Protein AF-A0A847C8E3-F1 (afdb_monomer)

Secondary structure (DSSP, 8-state):
-----PPPPPHHHHHHHHHHHTHHHHHHHHHHHHHHHHHHHTT-EEE--GGGGS-TTSHHHHHHHHHHHHS----EEEEEEES--HHHHHHHHHHHHTSTTEEEEE--SSTTTEETTEEEEEEEEPTT--HHHHHHHHHHHHHHTTTSEEEEEE-TTSSHHHHHHHHHHHHHHHHHHHHHHHHHHH-S-TTHHHHHHHHHHHHHHHHHHHGGGGSEEEHHHHHHHHHHHHHHHHHHHHHHH-

Structure (mmCIF, N/CA/C/O backbone):
data_AF-A0A847C8E3-F1
#
_entry.id   AF-A0A847C8E3-F1
#
loop_
_atom_site.group_PDB
_atom_site.id
_atom_site.type_symbol
_atom_site.label_atom_id
_atom_site.label_alt_id
_atom_site.label_comp_id
_atom_site.label_asym_id
_atom_site.label_entity_id
_atom_site.label_seq_id
_atom_site.pdbx_PDB_ins_code
_atom_site.Cartn_x
_atom_site.Cartn_y
_atom_site.Cartn_z
_atom_site.occupancy
_atom_site.B_iso_or_equiv
_atom_site.auth_seq_id
_atom_site.auth_comp_id
_atom_site.auth_asym_id
_atom_site.auth_atom_id
_atom_site.pdbx_PDB_model_num
ATOM 1 N N . MET A 1 1 ? -40.006 8.751 59.139 1.00 41.19 1 MET A N 1
ATOM 2 C CA . MET A 1 1 ? -39.968 9.034 57.686 1.00 41.19 1 MET A CA 1
ATOM 3 C C . MET A 1 1 ? -38.665 9.747 57.382 1.00 41.19 1 MET A C 1
ATOM 5 O O . MET A 1 1 ? -38.577 10.931 57.663 1.00 41.19 1 MET A O 1
ATOM 9 N N . ASN A 1 2 ? -37.639 9.038 56.902 1.00 37.19 2 ASN A N 1
ATOM 10 C CA . ASN A 1 2 ? -36.369 9.675 56.549 1.00 37.19 2 ASN A CA 1
ATOM 11 C C . ASN A 1 2 ? -36.222 9.680 55.026 1.00 37.19 2 ASN A C 1
ATOM 13 O O . ASN A 1 2 ? -36.141 8.630 54.390 1.00 37.19 2 ASN A O 1
ATOM 17 N N . GLY A 1 3 ? -36.313 10.883 54.459 1.00 45.94 3 GLY A N 1
ATOM 18 C CA . GLY A 1 3 ? -36.321 11.140 53.027 1.00 45.94 3 GLY A CA 1
ATOM 19 C C . GLY A 1 3 ? -34.977 10.805 52.398 1.00 45.94 3 GLY A C 1
ATOM 20 O O . GLY A 1 3 ? -33.979 11.483 52.629 1.00 45.94 3 GLY A O 1
ATOM 21 N N . ASN A 1 4 ? -34.978 9.770 51.566 1.00 45.22 4 ASN A N 1
ATOM 22 C CA . ASN A 1 4 ? -33.843 9.360 50.756 1.00 45.22 4 ASN A CA 1
ATOM 23 C C . ASN A 1 4 ? -33.652 10.371 49.606 1.00 45.22 4 ASN A C 1
ATOM 25 O O . ASN A 1 4 ? -34.203 10.207 48.515 1.00 45.22 4 ASN A O 1
ATOM 29 N N . LYS A 1 5 ? -32.927 11.469 49.860 1.00 49.31 5 LYS A N 1
ATOM 30 C CA . LYS A 1 5 ? -32.493 12.405 48.812 1.00 49.31 5 LYS A CA 1
ATOM 31 C C . LYS A 1 5 ? -31.449 11.699 47.941 1.00 49.31 5 LYS A C 1
ATOM 33 O O . LYS A 1 5 ? -30.275 11.650 48.294 1.00 49.31 5 LYS A O 1
ATOM 38 N N . LYS A 1 6 ? -31.883 11.159 46.797 1.00 56.28 6 LYS A N 1
ATOM 39 C CA . LYS A 1 6 ? -30.986 10.709 45.722 1.00 56.28 6 LYS A CA 1
ATOM 40 C C . LYS A 1 6 ? -30.096 11.887 45.318 1.00 56.28 6 LYS A C 1
ATOM 42 O O . LYS A 1 6 ? -30.611 12.918 44.885 1.00 56.28 6 LYS A O 1
ATOM 47 N N . SER A 1 7 ? -28.784 11.745 45.484 1.00 61.31 7 SER A N 1
ATOM 48 C CA . SER A 1 7 ? -27.812 12.709 44.973 1.00 61.31 7 SER A CA 1
ATOM 49 C C . SER A 1 7 ? -28.006 12.889 43.459 1.00 61.31 7 SER A C 1
ATOM 51 O O . SER A 1 7 ? -28.341 11.921 42.762 1.00 61.31 7 SER A O 1
ATOM 53 N N . PRO A 1 8 ? -27.859 14.113 42.920 1.00 64.00 8 PRO A N 1
ATOM 54 C CA . PRO A 1 8 ? -27.966 14.329 41.487 1.00 64.00 8 PRO A CA 1
ATOM 55 C C . PRO A 1 8 ? -26.863 13.528 40.792 1.00 64.00 8 PRO A C 1
ATOM 57 O O . PRO A 1 8 ? -25.677 13.716 41.045 1.00 64.00 8 PRO A O 1
ATOM 60 N N . MET A 1 9 ? -27.286 12.590 39.950 1.00 66.62 9 MET A N 1
ATOM 61 C CA . MET A 1 9 ? -26.410 11.690 39.208 1.00 66.62 9 MET A CA 1
ATOM 62 C C . MET A 1 9 ? -25.387 12.501 38.399 1.00 66.62 9 MET A C 1
ATOM 64 O O . MET A 1 9 ? -25.777 13.370 37.615 1.00 66.62 9 MET A O 1
ATOM 68 N N . SER A 1 10 ? -24.097 12.211 38.592 1.00 83.88 10 SER A N 1
ATOM 69 C CA . SER A 1 10 ? -22.997 12.862 37.867 1.00 83.88 10 SER A CA 1
ATOM 70 C C . SER A 1 10 ? -23.168 12.696 36.351 1.00 83.88 10 SER A C 1
ATOM 72 O O . SER A 1 10 ? -23.746 11.707 35.891 1.00 83.88 10 SER A O 1
ATOM 74 N N . PHE A 1 11 ? -22.650 13.637 35.554 1.00 84.88 11 PHE A N 1
ATOM 75 C CA . PHE A 1 11 ? -22.671 13.552 34.088 1.00 84.88 11 PHE A CA 1
ATOM 76 C C . PHE A 1 11 ? -22.134 12.200 33.587 1.00 84.88 11 PHE A C 1
ATOM 78 O O . PHE A 1 11 ? -22.790 11.533 32.788 1.00 84.88 11 PHE A O 1
ATOM 85 N N . MET A 1 12 ? -21.017 11.733 34.156 1.00 81.75 12 MET A N 1
ATOM 86 C CA . MET A 1 12 ? -20.410 10.438 33.823 1.00 81.75 12 MET A CA 1
ATOM 87 C C . MET A 1 12 ? -21.350 9.260 34.134 1.00 81.75 12 MET A C 1
ATOM 89 O O . MET A 1 12 ? -21.481 8.330 33.343 1.00 81.75 12 MET A O 1
ATOM 93 N N . GLN A 1 13 ? -22.073 9.325 35.256 1.00 80.50 13 GLN A N 1
ATOM 94 C CA . GLN A 1 13 ? -23.034 8.296 35.666 1.00 80.50 13 GLN A CA 1
ATOM 95 C C . GLN A 1 13 ? -24.294 8.297 34.793 1.00 80.50 13 GLN A C 1
ATOM 97 O O . GLN A 1 13 ? -24.832 7.230 34.502 1.00 80.50 13 GLN A O 1
ATOM 102 N N . ARG A 1 14 ? -24.750 9.464 34.323 1.00 82.00 14 ARG A N 1
ATOM 103 C CA . ARG A 1 14 ? -25.857 9.566 33.358 1.00 82.00 14 AR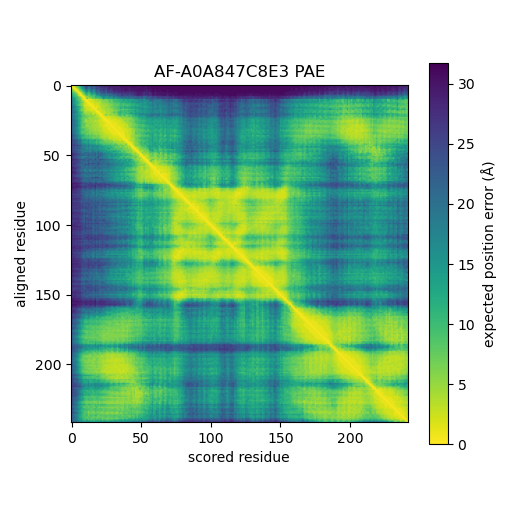G A CA 1
ATOM 104 C C . ARG A 1 14 ? -25.485 8.939 32.017 1.00 82.00 14 ARG A C 1
ATOM 106 O O . ARG A 1 14 ? -26.281 8.177 31.471 1.00 82.00 14 ARG A O 1
ATOM 113 N N . VAL A 1 15 ? -24.277 9.213 31.520 1.00 82.44 15 VAL A N 1
ATOM 114 C CA . VAL A 1 15 ? -23.757 8.616 30.279 1.00 82.44 15 VAL A CA 1
ATOM 115 C C . VAL A 1 15 ? -23.614 7.101 30.431 1.00 82.44 15 VAL A C 1
ATOM 117 O O . VAL A 1 15 ? -24.156 6.359 29.614 1.00 82.44 15 VAL A O 1
ATOM 120 N N . ALA A 1 16 ? -22.994 6.628 31.515 1.00 80.81 16 ALA A N 1
ATOM 121 C CA . ALA A 1 16 ? -22.846 5.199 31.789 1.00 80.81 16 ALA A CA 1
ATOM 122 C C . ALA A 1 16 ? -24.205 4.484 31.893 1.00 80.81 16 ALA A C 1
ATOM 124 O O . ALA A 1 16 ? -24.419 3.448 31.263 1.00 80.81 16 ALA A O 1
ATOM 125 N N . THR A 1 17 ? -25.167 5.073 32.611 1.00 80.44 17 THR A N 1
ATOM 126 C CA . THR A 1 17 ? -26.524 4.516 32.738 1.00 80.44 17 THR A CA 1
ATOM 127 C C . THR A 1 17 ? -27.235 4.476 31.381 1.00 80.44 17 THR A C 1
ATOM 129 O O . THR A 1 17 ? -27.930 3.509 31.071 1.00 80.44 17 THR A O 1
ATOM 132 N N . GLY A 1 18 ? -27.032 5.493 30.536 1.00 81.31 18 GLY A N 1
ATOM 133 C CA . GLY A 1 18 ? -27.546 5.529 29.166 1.00 81.31 18 GLY A CA 1
ATOM 134 C C . GLY A 1 18 ? -26.979 4.416 28.283 1.00 81.31 18 GLY A C 1
ATOM 135 O O . GLY A 1 18 ? -27.745 3.742 27.591 1.00 81.31 18 GLY A O 1
ATOM 136 N N . ILE A 1 19 ? -25.665 4.181 28.352 1.00 82.50 19 ILE A N 1
ATOM 137 C CA . ILE A 1 19 ? -24.979 3.116 27.604 1.00 82.50 19 ILE A CA 1
ATOM 138 C C . ILE A 1 19 ? -25.504 1.739 28.029 1.00 82.50 19 ILE A C 1
ATOM 140 O O . ILE A 1 19 ? -25.897 0.936 27.182 1.00 82.50 19 ILE A O 1
ATOM 144 N N . VAL A 1 20 ? -25.590 1.481 29.337 1.00 80.81 20 VAL A N 1
ATOM 145 C CA . VAL A 1 20 ? -26.044 0.186 29.869 1.00 80.81 20 VAL A CA 1
ATOM 146 C C . VAL A 1 20 ? -27.511 -0.083 29.523 1.00 80.81 20 VAL A C 1
ATOM 148 O O . VAL A 1 20 ? -27.842 -1.175 29.049 1.00 80.81 20 VAL A O 1
ATOM 151 N N . ASN A 1 21 ? -28.389 0.913 29.690 1.00 83.62 21 ASN A N 1
ATOM 152 C CA . ASN A 1 21 ? -29.820 0.761 29.411 1.00 83.62 21 ASN A CA 1
ATOM 153 C C . ASN A 1 21 ? -30.110 0.549 27.921 1.00 83.62 21 ASN A C 1
ATOM 155 O O . ASN A 1 21 ? -31.039 -0.179 27.573 1.00 83.62 21 ASN A O 1
ATOM 159 N N . LYS A 1 22 ? -29.310 1.147 27.031 1.00 86.25 22 LYS A N 1
ATOM 160 C CA . LYS A 1 22 ? -29.475 1.021 25.576 1.00 86.25 22 LYS A CA 1
ATOM 161 C C . LYS A 1 22 ? -28.487 0.051 24.926 1.00 86.25 22 LYS A C 1
ATOM 163 O O . LYS A 1 22 ? -28.357 0.070 23.704 1.00 86.25 22 LYS A O 1
ATOM 168 N N . ARG A 1 23 ? -27.851 -0.853 25.685 1.00 83.88 23 ARG A N 1
ATOM 169 C CA . ARG A 1 23 ? -26.805 -1.754 25.157 1.00 83.88 23 ARG A CA 1
ATOM 170 C C . ARG A 1 23 ? -27.211 -2.489 23.876 1.00 83.88 23 ARG A C 1
ATOM 172 O O . ARG A 1 23 ? -26.440 -2.524 22.929 1.00 83.88 23 ARG A O 1
ATOM 179 N N . LYS A 1 24 ? -28.443 -3.015 23.803 1.00 83.31 24 LYS A N 1
ATOM 180 C CA . LYS A 1 24 ? -28.933 -3.752 22.622 1.00 83.31 24 LYS A CA 1
ATOM 181 C C . LYS A 1 24 ? -29.018 -2.860 21.381 1.00 83.31 24 LYS A C 1
ATOM 183 O O . LYS A 1 24 ? -28.686 -3.309 20.292 1.00 83.31 24 LYS A O 1
ATOM 188 N N . PHE A 1 25 ? -29.423 -1.603 21.557 1.00 87.50 25 PHE A N 1
ATOM 189 C CA . PHE A 1 25 ? -29.455 -0.620 20.477 1.00 87.50 25 PHE A CA 1
ATOM 190 C C . PHE A 1 25 ? -28.041 -0.250 20.020 1.00 87.50 25 PHE A C 1
ATOM 192 O O . PHE A 1 25 ? -27.796 -0.189 18.823 1.00 87.50 25 PHE A O 1
ATOM 199 N N . ILE A 1 26 ? -27.103 -0.065 20.954 1.00 86.56 26 ILE A N 1
ATOM 200 C CA . ILE A 1 26 ? -25.701 0.239 20.633 1.00 86.56 26 ILE A CA 1
ATOM 201 C C . ILE A 1 26 ? -25.071 -0.916 19.849 1.00 86.56 26 ILE A C 1
ATOM 203 O O . ILE A 1 26 ? -24.513 -0.686 18.782 1.00 86.56 26 ILE A O 1
ATOM 207 N N . PHE A 1 27 ? -25.226 -2.157 20.319 1.00 86.00 27 PHE A N 1
ATOM 208 C CA . PHE A 1 27 ? -24.744 -3.338 19.598 1.00 86.00 27 PHE A CA 1
ATOM 209 C C . PHE A 1 27 ? -25.345 -3.442 18.193 1.00 86.00 27 PHE A C 1
ATOM 211 O O . PHE A 1 27 ? -24.616 -3.685 17.237 1.00 86.00 27 PHE A O 1
ATOM 218 N N . PHE A 1 28 ? -26.654 -3.214 18.053 1.00 88.81 28 PHE A N 1
ATOM 219 C CA . PHE A 1 28 ? -27.315 -3.230 16.750 1.00 88.81 28 PHE A CA 1
ATOM 220 C C . PHE A 1 28 ? -26.800 -2.122 15.819 1.00 88.81 28 PHE A C 1
ATOM 222 O O . PHE A 1 28 ? -26.514 -2.387 14.655 1.00 88.81 28 PHE A O 1
ATOM 229 N N . ALA A 1 29 ? -26.624 -0.901 16.330 1.00 88.12 29 ALA A N 1
ATOM 230 C CA . ALA A 1 29 ? -26.100 0.223 15.560 1.00 88.12 29 ALA A CA 1
ATOM 231 C C . ALA A 1 29 ? -24.661 -0.033 15.085 1.00 88.12 29 ALA A C 1
ATOM 233 O O . ALA A 1 29 ? -24.365 0.159 13.908 1.00 88.12 29 ALA A O 1
ATOM 234 N N . PHE A 1 30 ? -23.785 -0.527 15.965 1.00 86.75 30 PHE A N 1
ATOM 235 C CA . PHE A 1 30 ? -22.417 -0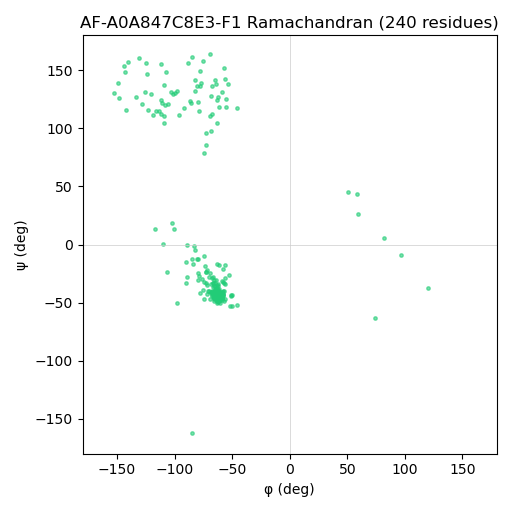.900 15.600 1.00 86.75 30 PHE A CA 1
ATOM 236 C C . PHE A 1 30 ? -22.386 -2.039 14.580 1.00 86.75 30 PHE A C 1
ATOM 238 O O . PHE A 1 30 ? -21.627 -1.964 13.622 1.00 86.75 30 PHE A O 1
ATOM 245 N N . ALA A 1 31 ? -23.238 -3.058 14.728 1.00 87.00 31 ALA A N 1
ATOM 246 C CA . ALA A 1 31 ? -23.345 -4.136 13.749 1.00 87.00 31 ALA A CA 1
ATOM 247 C C . ALA A 1 31 ? -23.815 -3.624 12.376 1.00 87.00 31 ALA A C 1
ATOM 249 O O . ALA A 1 31 ? -23.237 -3.987 11.354 1.00 87.00 31 ALA A O 1
ATOM 250 N N . ALA A 1 32 ? -24.814 -2.736 12.338 1.00 88.12 32 ALA A N 1
ATOM 251 C CA . ALA A 1 32 ? -25.287 -2.124 11.097 1.00 88.12 32 ALA A CA 1
ATOM 252 C C . ALA A 1 32 ? -24.197 -1.273 10.424 1.00 88.12 32 ALA A C 1
ATOM 254 O O . ALA A 1 32 ? -23.981 -1.386 9.217 1.00 88.12 32 ALA A O 1
ATOM 255 N N . LEU A 1 33 ? -23.465 -0.471 11.204 1.00 87.56 33 LEU A N 1
ATOM 256 C CA . LEU A 1 33 ? -22.336 0.320 10.712 1.00 87.56 33 LEU A CA 1
ATOM 257 C C . LEU A 1 33 ? -21.185 -0.557 10.212 1.00 87.56 33 LEU A C 1
ATOM 259 O O . LEU A 1 33 ? -20.541 -0.202 9.227 1.00 87.56 33 LEU A O 1
ATOM 263 N N . ALA A 1 34 ? -20.944 -1.704 10.849 1.00 86.44 34 ALA A N 1
ATOM 264 C CA . ALA A 1 34 ? -19.940 -2.669 10.416 1.00 86.44 34 ALA A CA 1
ATOM 265 C C . ALA A 1 34 ? -20.284 -3.242 9.044 1.00 86.44 34 ALA A C 1
ATOM 267 O O . ALA A 1 34 ? -19.473 -3.209 8.123 1.00 86.44 34 ALA A O 1
ATOM 268 N N . VAL A 1 35 ? -21.522 -3.713 8.886 1.00 86.69 35 VAL A N 1
ATOM 269 C CA . VAL A 1 35 ? -22.010 -4.234 7.608 1.00 86.69 35 VAL A CA 1
ATOM 270 C C . VAL A 1 35 ? -21.906 -3.152 6.537 1.00 86.69 35 VAL A C 1
ATOM 272 O O . VAL A 1 35 ? -21.329 -3.400 5.483 1.00 86.69 35 VAL A O 1
ATOM 275 N N . PHE A 1 36 ? -22.370 -1.934 6.826 1.00 86.12 36 PHE A N 1
ATOM 276 C CA . PHE A 1 36 ? -22.251 -0.802 5.908 1.00 86.12 36 PHE A CA 1
ATOM 277 C C . PHE A 1 36 ? -20.793 -0.509 5.530 1.00 86.12 36 PHE A C 1
ATOM 279 O O . PHE A 1 36 ? -20.489 -0.319 4.356 1.00 86.12 36 PHE A O 1
ATOM 286 N N . SER A 1 37 ? -19.886 -0.555 6.505 1.00 84.00 37 SER A N 1
ATOM 287 C CA . SER A 1 37 ? -18.459 -0.294 6.315 1.00 84.00 37 SER A CA 1
ATOM 288 C C . SER A 1 37 ? -17.766 -1.340 5.436 1.00 84.00 37 SER A C 1
ATOM 290 O O . SER A 1 37 ? -16.850 -0.994 4.694 1.00 84.00 37 SER A O 1
ATOM 292 N N . ILE A 1 38 ? -18.217 -2.602 5.440 1.00 82.69 38 ILE A N 1
ATOM 293 C CA . ILE A 1 38 ? -17.719 -3.634 4.508 1.00 82.69 38 ILE A CA 1
ATOM 294 C C . ILE A 1 38 ? -18.048 -3.259 3.058 1.00 82.69 38 ILE A C 1
ATOM 296 O O . ILE A 1 38 ? -17.210 -3.425 2.168 1.00 82.69 38 ILE A O 1
ATOM 300 N N . PHE A 1 39 ? -19.252 -2.740 2.808 1.00 80.88 39 PHE A N 1
ATOM 301 C CA . PHE A 1 39 ? -19.654 -2.303 1.471 1.00 80.88 39 PHE A CA 1
ATOM 302 C C . PHE A 1 39 ? -18.977 -0.989 1.076 1.00 80.88 39 PHE A C 1
ATOM 304 O O . PHE A 1 39 ? -18.414 -0.903 -0.015 1.00 80.88 39 PHE A O 1
ATOM 311 N N . SER A 1 40 ? -18.969 0.007 1.967 1.00 77.94 40 SER A N 1
ATOM 312 C CA . SER A 1 40 ? -18.384 1.321 1.686 1.00 77.94 40 SER A CA 1
ATOM 313 C C . SER A 1 40 ? -16.867 1.266 1.526 1.00 77.94 40 SER A C 1
ATOM 315 O O . SER A 1 40 ? -16.322 2.032 0.739 1.00 77.94 40 SER A O 1
ATOM 317 N N . SER A 1 41 ? -16.182 0.318 2.178 1.00 71.88 41 SER A N 1
ATOM 318 C CA . SER A 1 41 ? -14.741 0.084 2.010 1.00 71.88 41 SER A CA 1
ATOM 319 C C . SER A 1 41 ? -14.360 -0.185 0.547 1.00 71.88 41 SER A C 1
ATOM 321 O O . SER A 1 41 ? -13.320 0.280 0.084 1.00 71.88 41 SER A O 1
ATOM 323 N N . LYS A 1 42 ? -15.237 -0.842 -0.232 1.00 70.56 42 LYS A N 1
ATOM 324 C CA . LYS A 1 42 ? -15.033 -1.048 -1.679 1.00 70.56 42 LYS A CA 1
ATOM 325 C C . LYS A 1 42 ? -15.250 0.218 -2.513 1.00 70.56 42 LYS A C 1
ATOM 327 O O . LYS A 1 42 ? -14.819 0.266 -3.660 1.00 70.56 42 LYS A O 1
ATOM 332 N N . TRP A 1 43 ? -15.941 1.219 -1.972 1.00 71.06 43 TRP A N 1
ATOM 333 C CA . TRP A 1 43 ? -16.197 2.500 -2.637 1.00 71.06 43 TRP A CA 1
ATOM 334 C C . TRP A 1 43 ? -15.121 3.546 -2.349 1.00 71.06 43 TRP A C 1
ATOM 336 O O . TRP A 1 43 ? -15.049 4.551 -3.055 1.00 71.06 43 TRP A O 1
ATOM 346 N N . VAL A 1 44 ? -14.276 3.323 -1.338 1.00 68.81 44 VAL A N 1
ATOM 347 C CA . VAL A 1 44 ? -13.161 4.217 -1.025 1.00 68.81 44 VAL A CA 1
ATOM 348 C C . VAL A 1 44 ? -12.111 4.116 -2.126 1.00 68.81 44 VAL A C 1
ATOM 350 O O . VAL A 1 44 ? -11.409 3.111 -2.250 1.00 68.81 44 VAL A O 1
ATOM 353 N N . LYS A 1 45 ? -11.969 5.181 -2.915 1.00 64.00 45 LYS A N 1
ATOM 354 C CA . LYS A 1 45 ? -10.892 5.288 -3.901 1.00 64.00 45 LYS A CA 1
ATOM 355 C C . LYS A 1 45 ? -9.610 5.704 -3.186 1.00 64.00 45 LYS A C 1
ATOM 357 O O . LYS A 1 45 ? -9.574 6.736 -2.517 1.00 64.00 45 LYS A O 1
ATOM 362 N N . VAL A 1 46 ? -8.558 4.902 -3.310 1.00 65.75 46 VAL A N 1
ATOM 363 C CA . VAL A 1 46 ? -7.235 5.281 -2.807 1.00 65.75 46 VAL A CA 1
ATOM 364 C C . VAL A 1 46 ? -6.547 6.094 -3.896 1.00 65.75 46 VAL A C 1
ATOM 366 O O . VAL A 1 46 ? -6.433 5.634 -5.026 1.00 65.75 46 VAL A O 1
ATOM 369 N N . ASN A 1 47 ? -6.162 7.327 -3.577 1.00 65.62 47 ASN A N 1
ATOM 370 C CA . ASN A 1 47 ? -5.328 8.137 -4.448 1.00 65.62 47 ASN A CA 1
ATOM 371 C C . ASN A 1 47 ? -3.860 7.802 -4.159 1.00 65.62 47 ASN A C 1
ATOM 373 O O . ASN A 1 47 ? -3.411 7.877 -3.013 1.00 65.62 47 ASN A O 1
ATOM 377 N N . GLU A 1 48 ? -3.153 7.390 -5.201 1.00 65.12 48 GLU A N 1
ATOM 378 C CA . GLU A 1 48 ? -1.772 6.912 -5.133 1.00 65.12 48 GLU A CA 1
ATOM 379 C C . GLU A 1 48 ? -0.795 7.898 -5.793 1.00 65.12 48 GLU A C 1
ATOM 381 O O . GLU A 1 48 ? 0.411 7.663 -5.794 1.00 65.12 48 GLU A O 1
ATOM 386 N N . ASP A 1 49 ? -1.306 9.019 -6.312 1.00 65.88 49 ASP A N 1
ATOM 387 C CA . ASP A 1 49 ? -0.501 10.055 -6.939 1.00 65.88 49 ASP A CA 1
ATOM 388 C C . ASP A 1 49 ? 0.178 10.927 -5.875 1.00 65.88 49 ASP A C 1
ATOM 390 O O . ASP A 1 49 ? -0.457 11.660 -5.107 1.00 65.88 49 ASP A O 1
ATOM 394 N N . LEU A 1 50 ? 1.507 10.844 -5.850 1.00 67.31 50 LEU A N 1
ATOM 395 C CA . LEU A 1 50 ? 2.342 11.630 -4.956 1.00 67.31 50 LEU A CA 1
ATOM 396 C C . LEU A 1 50 ? 2.404 13.108 -5.369 1.00 67.31 50 LEU A C 1
ATOM 398 O O . LEU A 1 50 ? 2.648 13.964 -4.519 1.00 67.31 50 LEU A O 1
ATOM 402 N N . MET A 1 51 ? 2.150 13.436 -6.639 1.00 66.50 51 MET A N 1
ATOM 403 C CA . MET A 1 51 ? 2.164 14.813 -7.138 1.00 66.50 51 MET A CA 1
ATOM 404 C C . MET A 1 51 ? 1.000 15.635 -6.599 1.00 66.50 51 MET A C 1
ATOM 406 O O . MET A 1 51 ? 1.123 16.849 -6.441 1.00 66.50 51 MET A O 1
ATOM 410 N N . LYS A 1 52 ? -0.095 14.981 -6.204 1.00 68.38 52 LYS A N 1
ATOM 411 C CA . LYS A 1 52 ? -1.215 15.618 -5.503 1.00 68.38 52 LYS A CA 1
ATOM 412 C C . LYS A 1 52 ? -0.825 16.236 -4.152 1.00 68.38 52 LYS A C 1
ATOM 414 O O . LYS A 1 52 ? -1.563 17.061 -3.620 1.00 68.38 52 LYS A O 1
ATOM 419 N N . TYR A 1 53 ? 0.324 15.855 -3.591 1.00 70.25 53 TYR A N 1
ATOM 420 C CA . TYR A 1 53 ? 0.855 16.468 -2.372 1.00 70.25 53 TYR A CA 1
ATOM 421 C C . TYR A 1 53 ? 1.642 17.750 -2.612 1.00 70.25 53 TYR A C 1
ATOM 423 O O . TYR A 1 53 ? 1.869 18.507 -1.665 1.00 70.25 53 TYR A O 1
ATOM 431 N N . LEU A 1 54 ? 2.072 18.004 -3.848 1.00 74.19 54 LEU A N 1
ATOM 432 C CA . LEU A 1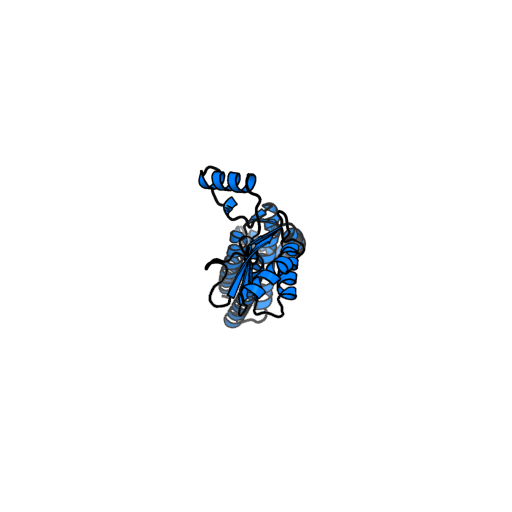 54 ? 2.720 19.259 -4.184 1.00 74.19 54 LEU A CA 1
ATOM 433 C C . LEU A 1 54 ? 1.657 20.350 -4.309 1.00 74.19 54 LEU A C 1
ATOM 435 O O . LEU A 1 54 ? 0.583 20.148 -4.870 1.00 74.19 54 LEU A O 1
ATOM 439 N N . ASN A 1 55 ? 1.973 21.536 -3.793 1.00 75.69 55 ASN A N 1
ATOM 440 C CA . ASN A 1 55 ? 1.096 22.690 -3.925 1.00 75.69 55 ASN A CA 1
ATOM 441 C C . ASN A 1 55 ? 0.943 23.053 -5.412 1.00 75.69 55 ASN A C 1
ATOM 443 O O . ASN A 1 55 ? 1.936 23.332 -6.089 1.00 75.69 55 ASN A O 1
ATOM 447 N N . GLU A 1 56 ? -0.306 23.100 -5.882 1.00 74.88 56 GLU A N 1
ATOM 448 C CA . GLU A 1 56 ? -0.697 23.422 -7.264 1.00 74.88 56 GLU A CA 1
ATOM 449 C C . GLU A 1 56 ? -0.095 24.741 -7.771 1.00 74.88 56 GLU A C 1
ATOM 451 O O . GLU A 1 56 ? 0.129 24.926 -8.964 1.00 74.88 56 GLU A O 1
ATOM 456 N N . LYS A 1 57 ? 0.221 25.670 -6.862 1.00 78.62 57 LYS A N 1
ATOM 457 C CA . LYS A 1 57 ? 0.791 26.981 -7.206 1.00 78.62 57 LYS A CA 1
ATOM 458 C C . LYS A 1 57 ? 2.302 26.980 -7.438 1.00 78.62 57 LYS A C 1
ATOM 460 O O . LYS A 1 57 ? 2.854 28.032 -7.742 1.00 78.62 57 LYS A O 1
ATOM 465 N N . THR A 1 58 ? 2.987 25.858 -7.234 1.00 85.50 58 THR A N 1
ATOM 466 C CA . THR A 1 58 ? 4.444 25.789 -7.415 1.00 85.50 58 THR A CA 1
ATOM 467 C C . THR A 1 58 ? 4.807 25.596 -8.884 1.00 85.50 58 THR A C 1
ATOM 469 O O . THR A 1 58 ? 4.161 24.821 -9.587 1.00 85.50 58 THR A O 1
ATOM 472 N N . GLU A 1 59 ? 5.880 26.251 -9.337 1.00 84.25 59 GLU A N 1
ATOM 473 C CA . GLU A 1 59 ? 6.401 26.094 -10.706 1.00 84.25 59 GLU A CA 1
ATOM 474 C C . GLU A 1 59 ? 6.750 24.631 -11.019 1.00 84.25 59 GLU A C 1
ATOM 476 O O . GLU A 1 59 ? 6.528 24.162 -12.131 1.00 84.25 59 GLU A O 1
ATOM 481 N N . ALA A 1 60 ? 7.208 23.873 -10.015 1.00 82.62 60 ALA A N 1
ATOM 482 C CA . ALA A 1 60 ? 7.471 22.444 -10.151 1.00 82.62 60 ALA A CA 1
ATOM 483 C C . ALA A 1 60 ? 6.200 21.638 -10.475 1.00 82.62 60 ALA A C 1
ATOM 485 O O . ALA A 1 60 ? 6.235 20.795 -11.367 1.00 82.62 60 ALA A O 1
ATOM 486 N N . ARG A 1 61 ? 5.065 21.903 -9.803 1.00 81.06 61 ARG A N 1
ATOM 487 C CA . ARG A 1 61 ? 3.807 21.188 -10.086 1.00 81.06 61 ARG A CA 1
ATOM 488 C C . ARG A 1 61 ? 3.265 21.530 -11.470 1.00 81.06 61 ARG A C 1
ATOM 490 O O . ARG A 1 61 ? 2.848 20.622 -12.180 1.00 81.06 61 ARG A O 1
ATOM 497 N N . GLN A 1 62 ? 3.349 22.801 -11.858 1.00 83.31 62 GLN A N 1
ATOM 498 C CA . GLN A 1 62 ? 2.944 23.270 -13.185 1.00 83.31 62 GLN A CA 1
ATOM 499 C C . GLN A 1 62 ? 3.823 22.678 -14.291 1.00 83.31 62 GLN A C 1
ATOM 501 O O . GLN A 1 62 ? 3.311 22.276 -15.330 1.00 83.31 62 GLN A O 1
ATOM 506 N N . GLY A 1 63 ? 5.135 22.570 -14.060 1.00 82.69 63 GLY A N 1
ATOM 507 C CA . GLY A 1 63 ? 6.052 21.900 -14.980 1.00 82.69 63 GLY A CA 1
ATOM 508 C C . GLY A 1 63 ? 5.708 20.423 -15.170 1.00 82.69 63 GLY A C 1
ATOM 509 O O . GLY A 1 63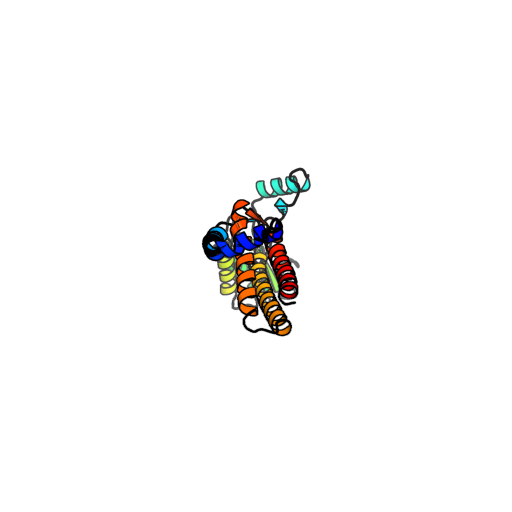 ? 5.719 19.935 -16.296 1.00 82.69 63 GLY A O 1
ATOM 510 N N . LEU A 1 64 ? 5.336 19.734 -14.087 1.00 80.38 64 LEU A N 1
ATOM 511 C CA . LEU A 1 64 ? 4.893 18.339 -14.137 1.00 80.38 64 LEU A CA 1
ATOM 512 C C . LEU A 1 64 ? 3.542 18.187 -14.857 1.00 80.38 64 LEU A C 1
ATOM 514 O O . LEU A 1 64 ? 3.419 17.296 -15.688 1.00 80.38 64 LEU A O 1
ATOM 518 N N . ASP A 1 65 ? 2.581 19.091 -14.634 1.00 80.88 65 ASP A N 1
ATOM 519 C CA . ASP A 1 65 ? 1.290 19.092 -15.348 1.00 80.88 65 ASP A CA 1
ATOM 520 C C . ASP A 1 65 ? 1.454 19.322 -16.856 1.00 80.88 65 ASP A C 1
ATOM 522 O O . ASP A 1 65 ? 0.813 18.660 -17.671 1.00 80.88 65 ASP A O 1
ATOM 526 N N . ILE A 1 66 ? 2.316 20.266 -17.250 1.00 83.50 66 ILE A N 1
ATOM 527 C CA . ILE A 1 66 ? 2.616 20.518 -18.665 1.00 83.50 66 ILE A CA 1
ATOM 528 C C . ILE A 1 66 ? 3.317 19.299 -19.269 1.00 83.50 66 ILE A C 1
ATOM 530 O O . ILE A 1 66 ? 2.986 18.899 -20.381 1.00 83.50 66 ILE A O 1
ATOM 534 N N . MET A 1 67 ? 4.249 18.685 -18.536 1.00 79.19 67 MET A N 1
ATOM 535 C CA . MET A 1 67 ? 4.928 17.477 -18.992 1.00 79.19 67 MET A CA 1
ATOM 536 C C . MET A 1 67 ? 3.938 16.328 -19.209 1.00 79.19 67 MET A C 1
ATOM 538 O O . MET A 1 67 ? 3.984 15.715 -20.262 1.00 79.19 67 MET A O 1
ATOM 542 N N . GLU A 1 68 ? 3.020 16.071 -18.278 1.00 74.12 68 GLU A N 1
ATOM 543 C CA . GLU A 1 68 ? 2.012 15.004 -18.391 1.00 74.12 68 GLU A CA 1
ATOM 544 C C . GLU A 1 68 ? 1.005 15.265 -19.526 1.00 74.12 68 GLU A C 1
ATOM 546 O O . GLU A 1 68 ? 0.566 14.350 -20.224 1.00 74.12 68 GLU A O 1
ATOM 551 N N . LYS A 1 69 ? 0.653 16.537 -19.745 1.00 78.06 69 LYS A N 1
ATOM 552 C CA . LYS A 1 69 ? -0.275 16.940 -20.804 1.00 78.06 69 LYS A CA 1
ATOM 553 C C . LYS A 1 69 ? 0.337 16.829 -22.202 1.00 78.06 69 LYS A C 1
ATOM 555 O O . LYS A 1 69 ? -0.352 16.408 -23.130 1.00 78.06 69 LYS A O 1
ATOM 560 N N . GLU A 1 70 ? 1.592 17.243 -22.360 1.00 79.31 70 GLU A N 1
ATOM 561 C CA . GLU A 1 70 ? 2.279 17.283 -23.658 1.00 79.31 70 GLU A CA 1
ATOM 562 C C . GLU A 1 70 ? 3.009 15.967 -23.978 1.00 79.31 70 GLU A C 1
ATOM 564 O O . GLU A 1 70 ? 3.149 15.599 -25.145 1.00 79.31 70 GLU A O 1
ATOM 569 N N . PHE A 1 71 ? 3.434 15.217 -22.957 1.00 72.06 71 PHE A N 1
ATOM 570 C CA . PHE A 1 71 ? 4.070 13.910 -23.086 1.00 72.06 71 PHE A CA 1
ATOM 571 C C . PHE A 1 71 ? 3.209 12.859 -22.386 1.00 72.06 71 PHE A C 1
ATOM 573 O O . PHE A 1 71 ? 3.109 12.836 -21.163 1.00 72.06 71 PHE A O 1
ATOM 580 N N . SER A 1 72 ? 2.599 11.961 -23.165 1.00 66.50 72 SER A N 1
ATOM 581 C CA . SER A 1 72 ? 1.818 10.850 -22.610 1.00 66.50 72 SER A CA 1
ATOM 582 C C . SER A 1 72 ? 2.643 10.051 -21.596 1.00 66.50 72 SER A C 1
ATOM 584 O O . SER A 1 72 ? 3.811 9.757 -21.857 1.00 66.50 72 SER A O 1
ATOM 586 N N . GLU A 1 73 ? 2.042 9.658 -20.469 1.00 64.69 73 GLU A N 1
ATOM 587 C CA . GLU A 1 73 ? 2.694 8.753 -19.523 1.00 64.69 73 GLU A CA 1
ATOM 588 C C . GLU A 1 73 ? 2.944 7.400 -20.187 1.00 64.69 73 GLU A C 1
ATOM 590 O O . GLU A 1 73 ? 2.044 6.579 -20.394 1.00 64.69 73 GLU A O 1
ATOM 595 N N . TYR A 1 74 ? 4.199 7.172 -20.541 1.00 70.31 74 TYR A N 1
ATOM 596 C CA . TYR A 1 74 ? 4.654 5.883 -21.006 1.00 70.31 74 TYR A CA 1
ATOM 597 C C . TYR A 1 74 ? 5.161 5.082 -19.815 1.00 70.31 74 TYR A C 1
ATOM 599 O O . TYR A 1 74 ? 6.155 5.442 -19.180 1.00 70.31 74 TYR A O 1
ATOM 607 N N . ILE A 1 75 ? 4.514 3.952 -19.541 1.00 73.62 75 ILE A N 1
ATOM 608 C CA . ILE A 1 75 ? 5.084 2.960 -18.634 1.00 73.62 75 ILE A CA 1
ATOM 609 C C . ILE A 1 75 ? 6.295 2.366 -19.352 1.00 73.62 75 ILE A C 1
ATOM 611 O O . ILE A 1 75 ? 6.204 1.930 -20.503 1.00 73.62 75 ILE A O 1
ATOM 615 N N .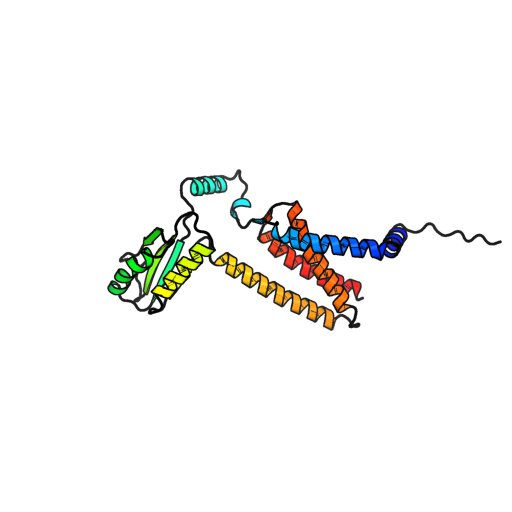 THR A 1 76 ? 7.438 2.359 -18.679 1.00 83.06 76 THR A N 1
ATOM 616 C CA . THR A 1 76 ? 8.677 1.781 -19.206 1.00 83.06 76 THR A CA 1
ATOM 617 C C . THR A 1 76 ? 9.053 0.539 -18.413 1.00 83.06 76 THR A C 1
ATOM 619 O O . THR A 1 76 ? 8.659 0.392 -17.262 1.00 83.06 76 THR A O 1
ATOM 622 N N . ALA A 1 77 ? 9.811 -0.374 -19.005 1.00 84.56 77 ALA A N 1
ATOM 623 C CA . ALA A 1 77 ? 10.454 -1.481 -18.312 1.00 84.56 77 ALA A CA 1
ATOM 624 C C . ALA A 1 77 ? 11.830 -1.750 -18.915 1.00 84.56 77 ALA A C 1
ATOM 626 O O . ALA A 1 77 ? 12.060 -1.559 -20.103 1.00 84.56 77 ALA A O 1
ATOM 627 N N . GLN A 1 78 ? 12.745 -2.213 -18.081 1.00 87.69 78 GLN A N 1
ATOM 628 C CA . GLN A 1 78 ? 14.069 -2.671 -18.459 1.00 87.69 78 GLN A CA 1
ATOM 629 C C . GLN A 1 78 ? 14.078 -4.196 -18.384 1.00 87.69 78 GLN A C 1
ATOM 631 O O . GLN A 1 78 ? 13.808 -4.772 -17.331 1.00 87.69 78 GLN A O 1
ATOM 636 N N . VAL A 1 79 ? 14.361 -4.856 -19.500 1.00 88.00 79 VAL A N 1
ATOM 637 C CA . VAL A 1 79 ? 14.450 -6.316 -19.594 1.00 88.00 79 VAL A CA 1
ATOM 638 C C . VAL A 1 79 ? 15.904 -6.666 -19.855 1.00 88.00 79 VAL A C 1
ATOM 640 O O . VAL A 1 79 ? 16.435 -6.344 -20.912 1.00 88.00 79 VAL A O 1
ATOM 643 N N . MET A 1 80 ? 16.556 -7.302 -18.890 1.00 88.75 80 MET A N 1
ATOM 644 C CA . MET A 1 80 ? 17.914 -7.805 -19.029 1.00 88.75 80 MET A CA 1
ATOM 645 C C . MET A 1 80 ? 17.875 -9.290 -19.373 1.00 88.75 80 MET A C 1
ATOM 647 O O . MET A 1 80 ? 17.186 -10.063 -18.710 1.00 88.75 80 MET A O 1
ATOM 651 N N . VAL A 1 81 ? 18.637 -9.687 -20.383 1.00 90.38 81 VAL A N 1
ATOM 652 C CA . VAL A 1 81 ? 18.873 -11.080 -20.756 1.00 90.38 81 VAL A CA 1
ATOM 653 C C . VAL A 1 81 ? 20.359 -11.347 -20.564 1.00 90.38 81 VAL A C 1
ATOM 655 O O . VAL A 1 81 ? 21.188 -10.719 -21.222 1.00 90.38 81 VAL A O 1
ATOM 658 N N . ALA A 1 82 ? 20.696 -12.224 -19.626 1.00 88.38 82 ALA A N 1
ATOM 659 C CA . ALA A 1 82 ? 22.073 -12.580 -19.317 1.00 88.38 82 ALA A CA 1
ATOM 660 C C . ALA A 1 82 ? 22.561 -13.739 -20.198 1.00 88.38 82 ALA A C 1
ATOM 662 O O . ALA A 1 82 ? 21.772 -14.553 -20.681 1.00 88.38 82 ALA A O 1
ATOM 663 N N . ASN A 1 83 ? 23.882 -13.816 -20.367 1.00 86.62 83 ASN A N 1
ATOM 664 C CA . ASN A 1 83 ? 24.582 -14.886 -21.078 1.00 86.62 83 ASN A CA 1
ATOM 665 C C . ASN A 1 83 ? 24.144 -15.058 -22.547 1.00 86.62 83 ASN A C 1
ATOM 667 O O . ASN A 1 83 ? 23.943 -16.171 -23.035 1.00 86.62 83 ASN A O 1
ATOM 671 N N . VAL A 1 84 ? 23.991 -13.942 -23.263 1.00 87.25 84 VAL A N 1
ATOM 672 C CA . VAL A 1 84 ? 23.628 -13.926 -24.685 1.00 87.25 84 VAL A CA 1
ATOM 673 C C . VAL A 1 84 ? 24.646 -13.157 -25.507 1.00 87.25 84 VAL A C 1
ATOM 675 O O . VAL A 1 84 ? 25.223 -12.174 -25.050 1.00 87.25 84 VAL A O 1
ATOM 678 N N . THR A 1 85 ? 24.843 -13.598 -26.750 1.00 87.62 85 THR A N 1
ATOM 679 C CA . THR A 1 85 ? 25.631 -12.843 -27.728 1.00 87.62 85 THR A CA 1
ATOM 680 C C . THR A 1 85 ? 24.829 -11.656 -28.258 1.00 87.62 85 THR A C 1
ATOM 682 O O . THR A 1 85 ? 23.594 -11.674 -28.243 1.00 87.62 85 THR A O 1
ATOM 685 N N . TYR A 1 86 ? 25.520 -10.645 -28.786 1.00 85.31 86 TYR A N 1
ATOM 686 C CA . TYR A 1 86 ? 24.874 -9.492 -29.414 1.00 85.31 86 TYR A CA 1
ATOM 687 C C . TYR A 1 86 ? 23.944 -9.900 -30.572 1.00 85.31 86 TYR A C 1
ATOM 689 O O . TYR A 1 86 ? 22.828 -9.394 -30.684 1.00 85.31 86 TYR A O 1
ATOM 697 N N . GLU A 1 87 ? 24.355 -10.871 -31.395 1.00 85.12 87 GLU A N 1
ATOM 698 C CA . GLU A 1 87 ? 23.531 -11.380 -32.498 1.00 85.12 87 GLU A CA 1
ATOM 699 C C . GLU A 1 87 ? 22.246 -12.036 -31.986 1.00 85.12 87 GLU A C 1
ATOM 701 O O . GLU A 1 87 ? 21.155 -11.754 -32.483 1.00 85.12 87 GLU A O 1
ATOM 706 N N . THR A 1 88 ? 22.350 -12.853 -30.932 1.00 84.75 88 THR A N 1
ATOM 707 C CA . THR A 1 88 ? 21.177 -13.438 -30.277 1.00 84.75 88 THR A CA 1
ATOM 708 C C . THR A 1 88 ? 20.271 -12.341 -29.722 1.00 84.75 88 THR A C 1
ATOM 710 O O . THR A 1 88 ? 19.072 -12.357 -29.984 1.00 84.75 88 THR A O 1
ATOM 713 N N . ALA A 1 89 ? 20.818 -11.333 -29.041 1.00 84.62 89 ALA A N 1
ATOM 714 C CA . ALA A 1 89 ? 20.040 -10.211 -28.521 1.00 84.62 89 ALA A CA 1
ATOM 715 C C . ALA A 1 89 ? 19.295 -9.439 -29.629 1.00 84.62 89 ALA A C 1
ATOM 717 O O . ALA A 1 89 ? 18.110 -9.127 -29.479 1.00 84.62 89 ALA A O 1
ATOM 718 N N . ALA A 1 90 ? 19.932 -9.218 -30.781 1.00 84.88 90 ALA A N 1
ATOM 719 C CA . ALA A 1 90 ? 19.298 -8.587 -31.937 1.00 84.88 90 ALA A CA 1
ATOM 720 C C . ALA A 1 90 ? 18.115 -9.410 -32.486 1.00 84.88 90 ALA A C 1
ATOM 722 O O . ALA A 1 90 ? 17.109 -8.836 -32.906 1.00 84.88 90 ALA A O 1
ATOM 723 N N . THR A 1 91 ? 18.181 -10.747 -32.426 1.00 87.56 91 THR A N 1
ATOM 724 C CA . THR A 1 91 ? 17.047 -11.615 -32.805 1.00 87.56 91 THR A CA 1
ATOM 725 C C . THR A 1 91 ? 15.898 -11.609 -31.791 1.00 87.56 91 THR A C 1
ATOM 727 O O . THR A 1 91 ? 14.750 -11.846 -32.170 1.00 87.56 91 THR A O 1
ATOM 730 N N . LEU A 1 92 ? 16.166 -11.280 -30.522 1.00 85.56 92 LEU A N 1
ATOM 731 C CA . LEU A 1 92 ? 15.145 -11.174 -29.471 1.00 85.56 92 LEU A CA 1
ATOM 732 C C . LEU A 1 92 ? 14.355 -9.859 -29.543 1.00 85.56 92 LEU A C 1
ATOM 734 O O . LEU A 1 92 ? 13.185 -9.821 -29.165 1.00 85.56 92 LEU A O 1
ATOM 738 N N . LEU A 1 93 ? 14.952 -8.795 -30.085 1.00 86.44 93 LEU A N 1
ATOM 739 C CA . LEU A 1 93 ? 14.320 -7.481 -30.248 1.00 86.44 93 LEU A CA 1
ATOM 740 C C . LEU A 1 93 ? 12.929 -7.540 -30.919 1.00 86.44 93 LEU A C 1
ATOM 742 O O . LEU A 1 93 ? 11.969 -7.030 -30.331 1.00 86.44 93 LEU A O 1
ATOM 746 N N . PRO A 1 94 ? 12.747 -8.165 -32.103 1.00 85.00 94 PRO A N 1
ATOM 747 C CA . PRO A 1 94 ? 11.428 -8.269 -32.725 1.00 85.00 94 PRO A CA 1
ATOM 748 C C . PRO A 1 94 ? 10.458 -9.155 -31.932 1.00 85.00 94 PRO A C 1
ATOM 750 O O . PRO A 1 94 ? 9.251 -8.922 -31.988 1.00 85.00 94 PRO A O 1
ATOM 753 N N . LEU A 1 95 ? 10.947 -10.147 -31.177 1.00 85.12 95 LEU A N 1
ATOM 754 C CA . LEU A 1 95 ? 10.092 -11.001 -30.346 1.00 85.12 95 LEU A CA 1
ATOM 755 C C . LEU A 1 95 ? 9.457 -10.208 -29.204 1.00 85.12 95 LEU A C 1
ATOM 757 O O . LEU A 1 95 ? 8.265 -10.364 -28.957 1.00 85.12 95 LEU A O 1
ATOM 761 N N . ILE A 1 96 ? 10.230 -9.330 -28.559 1.00 86.12 96 ILE A N 1
ATOM 762 C CA . ILE A 1 96 ? 9.743 -8.453 -27.487 1.00 86.12 96 ILE A CA 1
ATOM 763 C C . ILE A 1 96 ? 8.828 -7.366 -28.070 1.00 86.12 96 ILE A C 1
ATOM 765 O O . ILE A 1 96 ? 7.779 -7.067 -27.505 1.00 86.12 96 ILE A O 1
ATOM 769 N N . LYS A 1 97 ? 9.174 -6.809 -29.239 1.00 88.12 97 LYS A N 1
ATOM 770 C CA . LYS A 1 97 ? 8.377 -5.766 -29.908 1.00 88.12 97 LYS A CA 1
ATOM 771 C C . LYS A 1 97 ? 6.984 -6.242 -30.340 1.00 88.12 97 LYS A C 1
ATOM 773 O O . LYS A 1 97 ? 6.059 -5.437 -30.375 1.00 88.12 97 LYS A O 1
ATOM 778 N N . ASN A 1 98 ? 6.832 -7.524 -30.673 1.00 87.50 98 ASN A N 1
ATOM 779 C CA . ASN A 1 98 ? 5.561 -8.105 -31.121 1.00 87.50 98 ASN A CA 1
ATOM 780 C C . ASN A 1 98 ? 4.612 -8.508 -29.978 1.00 87.50 98 ASN A C 1
ATOM 782 O O . ASN A 1 98 ? 3.513 -8.988 -30.254 1.00 87.50 98 ASN A O 1
ATOM 786 N N . VAL A 1 99 ? 5.007 -8.332 -28.714 1.00 86.62 99 VAL A N 1
ATOM 787 C CA . VAL A 1 99 ? 4.138 -8.619 -27.566 1.00 86.62 99 VAL A CA 1
ATOM 788 C C . VAL A 1 99 ? 2.973 -7.628 -27.513 1.00 86.62 99 VAL A C 1
ATOM 790 O O . VAL A 1 99 ? 3.139 -6.418 -27.706 1.00 86.62 99 VAL A O 1
ATOM 793 N N . ALA A 1 100 ? 1.770 -8.137 -27.241 1.00 81.44 100 ALA A N 1
ATOM 794 C CA . ALA A 1 100 ? 0.579 -7.309 -27.133 1.00 81.44 100 ALA A CA 1
ATOM 795 C C . ALA A 1 100 ? 0.727 -6.309 -25.973 1.00 81.44 100 ALA A C 1
ATOM 797 O O . ALA A 1 100 ? 1.035 -6.677 -24.848 1.00 81.44 100 ALA A O 1
ATOM 798 N N . GLY A 1 101 ? 0.525 -5.019 -26.253 1.00 80.00 101 GLY A N 1
ATOM 799 C CA . GLY A 1 101 ? 0.646 -3.955 -25.246 1.00 80.00 101 GLY A CA 1
ATOM 800 C C . GLY A 1 101 ? 2.001 -3.242 -25.221 1.00 80.00 101 GLY A C 1
ATOM 801 O O . GLY A 1 101 ? 2.096 -2.184 -24.598 1.00 80.00 101 GLY A O 1
ATOM 802 N N . VAL A 1 102 ? 3.006 -3.730 -25.955 1.00 84.69 102 VAL A N 1
ATOM 803 C CA . VAL A 1 102 ? 4.271 -3.015 -26.181 1.00 84.69 102 VAL A CA 1
ATOM 804 C C . VAL A 1 102 ? 4.093 -1.974 -27.296 1.00 84.69 102 VAL A C 1
ATOM 806 O O . VAL A 1 102 ? 3.441 -2.225 -28.312 1.00 84.69 102 VAL A O 1
ATOM 809 N N . HIS A 1 103 ? 4.630 -0.772 -27.084 1.00 85.06 103 HIS A N 1
ATOM 810 C CA . HIS A 1 103 ? 4.667 0.318 -28.061 1.00 85.06 103 HIS A CA 1
ATOM 811 C C . HIS A 1 103 ? 6.019 0.375 -28.778 1.00 85.06 103 HIS A C 1
ATOM 813 O O . HIS A 1 103 ? 6.071 0.386 -30.008 1.00 85.06 103 HIS A O 1
ATOM 819 N N . ALA A 1 104 ? 7.112 0.373 -28.015 1.00 85.62 104 ALA A N 1
ATOM 820 C CA . ALA A 1 104 ? 8.464 0.419 -28.554 1.00 85.62 104 ALA A CA 1
ATOM 821 C C . ALA A 1 104 ? 9.427 -0.421 -27.713 1.00 85.62 104 ALA A C 1
ATOM 823 O O . ALA A 1 104 ? 9.211 -0.636 -26.524 1.00 85.62 104 ALA A O 1
ATOM 824 N N . VAL A 1 105 ? 10.494 -0.896 -28.350 1.00 88.00 105 VAL A N 1
ATOM 825 C CA . VAL A 1 105 ? 11.620 -1.555 -27.685 1.00 88.00 105 VAL A CA 1
ATOM 826 C C . VAL A 1 105 ? 12.890 -0.951 -28.254 1.00 88.00 105 VAL A C 1
ATOM 828 O O . VAL A 1 105 ? 13.054 -0.909 -29.475 1.00 88.00 105 VAL A O 1
ATOM 831 N N . GLU A 1 106 ? 13.768 -0.482 -27.380 1.00 88.12 106 GLU A N 1
ATOM 832 C CA . GLU A 1 106 ? 15.060 0.083 -27.732 1.00 88.12 106 GLU A CA 1
ATOM 833 C C . GLU A 1 106 ? 16.187 -0.834 -27.252 1.00 88.12 106 GLU A C 1
ATOM 835 O O . GLU A 1 106 ? 16.287 -1.188 -26.075 1.00 88.12 106 GLU A O 1
ATOM 840 N N . PHE A 1 107 ? 17.030 -1.219 -28.204 1.00 87.19 107 PHE A N 1
ATOM 841 C CA . PHE A 1 107 ? 18.281 -1.930 -27.994 1.00 87.19 107 PHE A CA 1
ATOM 842 C C . PHE A 1 107 ? 19.242 -1.493 -29.098 1.00 87.19 107 PHE A C 1
ATOM 844 O O . PHE A 1 107 ? 18.886 -1.508 -30.280 1.00 87.19 107 PHE A O 1
ATOM 851 N N . LYS A 1 108 ? 20.425 -1.030 -28.699 1.00 85.75 108 LYS A N 1
ATOM 852 C CA . LYS A 1 108 ? 21.463 -0.487 -29.581 1.00 85.75 108 LYS A CA 1
ATOM 853 C C . LYS A 1 108 ? 22.800 -1.139 -29.252 1.00 85.75 108 LYS A C 1
ATOM 855 O O . LYS A 1 108 ? 22.984 -1.646 -28.151 1.00 85.75 108 LYS A O 1
ATOM 860 N N . ASP A 1 109 ? 23.742 -1.070 -30.185 1.00 79.94 109 ASP A N 1
ATOM 861 C CA . ASP A 1 109 ? 25.138 -1.414 -29.914 1.00 79.94 109 ASP A CA 1
ATOM 862 C C . ASP A 1 109 ? 25.793 -0.291 -29.099 1.00 79.94 109 ASP A C 1
ATOM 864 O O . ASP A 1 109 ? 26.426 0.620 -29.635 1.00 79.94 109 ASP A O 1
ATOM 868 N N . SER A 1 110 ? 25.524 -0.273 -27.794 1.00 84.88 110 SER A N 1
ATOM 869 C CA . SER A 1 110 ? 26.177 0.636 -26.858 1.00 84.88 110 SER A CA 1
ATOM 870 C C . SER A 1 110 ? 26.482 -0.074 -25.538 1.00 84.88 110 SER A C 1
ATOM 872 O O . SER A 1 110 ? 25.787 -1.031 -25.182 1.00 84.88 110 SER A O 1
ATOM 874 N N . PRO A 1 111 ? 27.465 0.420 -24.762 1.00 81.56 111 PRO A N 1
ATOM 875 C CA . PRO A 1 111 ? 27.788 -0.125 -23.442 1.00 81.56 111 PRO A CA 1
ATOM 876 C C . PRO A 1 111 ? 26.612 -0.107 -22.453 1.00 81.56 111 PRO A C 1
ATOM 878 O O . PRO A 1 111 ? 26.621 -0.859 -21.482 1.00 81.56 111 PRO A O 1
ATOM 881 N N . ASP A 1 112 ? 25.614 0.749 -22.691 1.00 82.69 112 ASP A N 1
ATOM 882 C CA . ASP A 1 112 ? 24.417 0.870 -21.853 1.00 82.69 112 ASP A CA 1
ATOM 883 C C . ASP A 1 112 ? 23.391 -0.236 -22.141 1.00 82.69 112 ASP A C 1
ATOM 885 O O . ASP A 1 112 ? 22.582 -0.581 -21.281 1.00 82.69 112 ASP A O 1
ATOM 889 N N . HIS A 1 113 ? 23.428 -0.802 -23.349 1.00 82.69 113 HIS A N 1
ATOM 890 C CA . HIS A 1 113 ? 22.511 -1.845 -23.808 1.00 82.69 113 HIS A CA 1
ATOM 891 C C . HIS A 1 113 ? 23.164 -3.223 -23.890 1.00 82.69 113 HIS A C 1
ATOM 893 O O . HIS A 1 113 ? 22.457 -4.224 -23.837 1.00 82.69 113 HIS A O 1
ATOM 899 N N . TYR A 1 114 ? 24.486 -3.311 -24.021 1.00 87.62 114 TYR A N 1
ATOM 900 C CA . TYR A 1 114 ? 25.191 -4.583 -24.073 1.00 87.62 114 TYR A CA 1
ATOM 901 C C . TYR A 1 114 ? 26.520 -4.504 -23.324 1.00 87.62 114 TYR A C 1
ATOM 903 O O . TYR A 1 114 ? 27.433 -3.772 -23.708 1.00 87.62 114 TYR A O 1
ATOM 911 N N . LYS A 1 115 ? 26.635 -5.284 -22.246 1.00 87.62 115 LYS A N 1
ATOM 912 C CA . LYS A 1 115 ? 27.839 -5.346 -21.415 1.00 87.62 115 LYS A CA 1
ATOM 913 C C . LYS A 1 115 ? 28.003 -6.734 -20.811 1.00 87.62 115 LYS A C 1
ATOM 915 O O . LYS A 1 115 ? 27.025 -7.327 -20.373 1.00 87.62 115 LYS A O 1
ATOM 920 N N . ASP A 1 116 ? 29.233 -7.246 -20.785 1.00 85.44 116 ASP A N 1
ATOM 921 C CA . ASP A 1 116 ? 29.587 -8.510 -20.120 1.00 85.44 116 ASP A CA 1
ATOM 922 C C . ASP A 1 116 ? 28.660 -9.686 -20.510 1.00 85.44 116 ASP A C 1
ATOM 924 O O . ASP A 1 116 ? 28.181 -10.440 -19.666 1.00 85.44 116 ASP A O 1
ATOM 928 N N . SER A 1 117 ? 28.377 -9.832 -21.813 1.00 84.94 117 SER A N 1
ATOM 929 C CA . SER A 1 117 ? 27.448 -10.841 -22.370 1.00 84.94 117 SER A CA 1
ATOM 930 C C . SER A 1 117 ? 26.009 -10.747 -21.846 1.00 84.94 117 SER A C 1
ATOM 932 O O . SER A 1 117 ? 25.282 -11.740 -21.813 1.00 84.94 117 SER A O 1
ATOM 934 N N . SER A 1 118 ? 25.591 -9.558 -21.417 1.00 87.25 118 SER A N 1
ATOM 935 C CA . SER A 1 118 ? 24.230 -9.263 -20.974 1.00 87.25 118 SER A CA 1
ATOM 936 C C . SER A 1 118 ? 23.636 -8.158 -21.837 1.00 87.25 118 SER A C 1
ATOM 938 O O . SER A 1 118 ? 24.248 -7.106 -22.022 1.00 87.25 118 SER A O 1
ATOM 940 N N . ALA A 1 119 ? 22.438 -8.401 -22.362 1.00 89.31 119 ALA A N 1
ATOM 941 C CA . ALA A 1 119 ? 21.691 -7.462 -23.188 1.00 89.31 119 ALA A CA 1
ATOM 942 C C . ALA A 1 119 ? 20.567 -6.809 -22.376 1.00 89.31 119 ALA A C 1
ATOM 944 O O . ALA A 1 119 ? 19.787 -7.506 -21.729 1.00 89.31 119 ALA A O 1
ATOM 945 N N . LEU A 1 120 ? 20.462 -5.483 -22.432 1.00 90.38 120 LEU A N 1
ATOM 946 C CA . LEU A 1 120 ? 19.448 -4.677 -21.764 1.00 90.38 120 LEU A CA 1
ATOM 947 C C . LEU A 1 120 ? 18.530 -4.010 -22.796 1.00 90.38 120 LEU A C 1
ATOM 949 O O . LEU A 1 120 ? 18.934 -3.134 -23.566 1.00 90.38 120 LEU A O 1
ATOM 953 N N . PHE A 1 121 ? 17.265 -4.413 -22.776 1.00 89.19 121 PHE A N 1
ATOM 954 C CA . PHE A 1 121 ? 16.203 -3.876 -23.616 1.00 89.19 121 PHE A CA 1
ATOM 955 C C . PHE A 1 121 ? 15.373 -2.867 -22.827 1.00 89.19 121 PHE A C 1
ATOM 957 O O . PHE A 1 121 ? 14.887 -3.173 -21.736 1.00 89.19 121 PHE A O 1
ATOM 964 N N . PHE A 1 122 ? 15.152 -1.688 -23.402 1.00 88.56 122 PHE A N 1
ATOM 965 C CA . PHE A 1 122 ? 14.222 -0.702 -22.858 1.00 88.56 122 PHE A CA 1
ATOM 966 C C . PHE A 1 122 ? 12.885 -0.844 -23.572 1.00 88.56 122 PHE A C 1
ATOM 968 O O . PHE A 1 122 ? 12.770 -0.582 -24.764 1.00 88.56 122 PHE A O 1
ATOM 975 N N . VAL A 1 123 ? 11.876 -1.298 -22.845 1.00 88.12 123 VAL A N 1
ATOM 976 C CA . VAL A 1 123 ? 10.526 -1.546 -23.340 1.00 88.12 123 VAL A CA 1
ATOM 977 C C . VAL A 1 123 ? 9.634 -0.385 -22.924 1.00 88.12 123 VAL A C 1
ATOM 979 O O . VAL A 1 123 ? 9.592 -0.009 -21.757 1.00 88.12 123 VAL A O 1
ATOM 982 N N . VAL A 1 124 ? 8.903 0.168 -23.880 1.00 86.94 124 VAL A N 1
ATOM 983 C CA . VAL A 1 124 ? 7.901 1.213 -23.689 1.00 86.94 124 VAL A CA 1
ATOM 984 C C . VAL A 1 124 ? 6.536 0.595 -23.960 1.00 86.94 124 VAL A C 1
ATOM 986 O O . VAL A 1 124 ? 6.304 0.070 -25.051 1.00 86.94 124 VAL A O 1
ATOM 989 N N . PHE A 1 125 ? 5.630 0.636 -22.988 1.00 84.50 125 PHE A N 1
ATOM 990 C CA . PHE A 1 125 ? 4.263 0.136 -23.135 1.00 84.50 125 PHE A CA 1
ATOM 991 C C . PHE A 1 125 ? 3.342 1.192 -23.747 1.00 84.50 125 PHE A C 1
ATOM 993 O O . PHE A 1 125 ? 3.648 2.385 -23.766 1.00 84.50 125 PHE A O 1
ATOM 1000 N N . LYS A 1 126 ? 2.204 0.749 -24.286 1.00 82.25 126 LYS A N 1
ATOM 1001 C CA . LYS A 1 126 ? 1.206 1.654 -24.866 1.00 82.25 126 LYS A CA 1
ATOM 1002 C C . LYS A 1 126 ? 0.594 2.569 -23.790 1.00 82.25 126 LYS A C 1
ATOM 1004 O O . LYS A 1 126 ? 0.322 2.099 -22.682 1.00 82.25 126 LYS A O 1
ATOM 1009 N N . PRO A 1 127 ? 0.338 3.848 -24.119 1.00 69.50 127 PRO A N 1
ATOM 1010 C CA . PRO A 1 127 ? -0.314 4.774 -23.200 1.00 69.50 127 PRO A CA 1
ATOM 1011 C C . PRO A 1 127 ? -1.743 4.300 -22.905 1.00 69.50 127 PRO A C 1
ATOM 1013 O O . PRO A 1 127 ? -2.455 3.854 -23.806 1.00 69.50 127 PRO A O 1
ATOM 1016 N N . GLY A 1 128 ? -2.158 4.380 -21.639 1.00 67.62 128 GLY A N 1
ATOM 1017 C CA . GLY A 1 128 ? -3.480 3.929 -21.187 1.00 67.62 128 GLY A CA 1
ATOM 1018 C C . GLY A 1 128 ? -3.607 2.424 -20.917 1.00 67.62 128 GLY A C 1
ATOM 1019 O O . GLY A 1 128 ? -4.711 1.967 -20.614 1.00 67.62 128 GLY A O 1
ATOM 1020 N N . ASN A 1 129 ? -2.517 1.648 -20.992 1.00 67.56 129 ASN A N 1
ATOM 1021 C CA . ASN A 1 129 ? -2.528 0.268 -20.510 1.00 67.56 129 ASN A CA 1
ATOM 1022 C C . ASN A 1 129 ? -2.885 0.234 -19.019 1.00 67.56 129 ASN A C 1
ATOM 1024 O O . ASN A 1 129 ? -2.296 0.935 -18.197 1.00 67.56 129 ASN A O 1
ATOM 1028 N N . THR A 1 130 ? -3.825 -0.635 -18.663 1.00 66.00 130 THR A N 1
ATOM 1029 C CA . THR A 1 130 ? -4.106 -0.937 -17.256 1.00 66.00 130 THR A CA 1
ATOM 1030 C C . THR A 1 130 ? -2.952 -1.718 -16.615 1.00 66.00 130 THR A C 1
ATOM 1032 O O . THR A 1 130 ? -2.125 -2.318 -17.311 1.00 66.00 130 THR A O 1
ATOM 1035 N N . ALA A 1 131 ? -2.933 -1.756 -15.278 1.00 67.38 131 ALA A N 1
ATOM 1036 C CA . ALA A 1 131 ? -2.033 -2.602 -14.489 1.00 67.38 131 ALA A CA 1
ATOM 1037 C C . ALA A 1 131 ? -1.986 -4.043 -15.028 1.00 67.38 131 ALA A C 1
ATOM 1039 O O . ALA A 1 131 ? -0.926 -4.546 -15.386 1.00 67.38 131 ALA A O 1
ATOM 1040 N N . ALA A 1 132 ? -3.166 -4.650 -15.197 1.00 69.94 132 ALA A N 1
ATOM 1041 C CA . ALA A 1 132 ? -3.317 -6.029 -15.651 1.00 69.94 132 ALA A CA 1
ATOM 1042 C C . ALA A 1 132 ? -2.764 -6.258 -17.068 1.00 69.94 132 ALA A C 1
ATOM 1044 O O . ALA A 1 132 ? -2.036 -7.215 -17.293 1.00 69.94 132 ALA A O 1
ATOM 1045 N N . GLN A 1 133 ? -3.039 -5.357 -18.017 1.00 74.81 133 GLN A N 1
ATOM 1046 C CA . GLN A 1 133 ? -2.533 -5.487 -19.393 1.00 74.81 133 GLN A CA 1
ATOM 1047 C C . GLN A 1 133 ? -1.005 -5.384 -19.468 1.00 74.81 133 GLN A C 1
ATOM 1049 O O . GLN A 1 133 ? -0.372 -6.022 -20.307 1.00 74.81 133 GLN A O 1
ATOM 1054 N N . THR A 1 134 ? -0.401 -4.580 -18.593 1.00 76.06 134 THR A N 1
ATOM 1055 C CA . THR A 1 134 ? 1.058 -4.453 -18.516 1.00 76.06 134 THR A CA 1
ATOM 1056 C C . THR A 1 134 ? 1.685 -5.677 -17.847 1.00 76.06 134 THR A C 1
ATOM 1058 O O . THR A 1 134 ? 2.718 -6.157 -18.311 1.00 76.06 134 THR A O 1
ATOM 1061 N N . GLU A 1 135 ? 1.053 -6.229 -16.806 1.00 77.81 135 GLU A N 1
ATOM 1062 C CA . GLU A 1 135 ? 1.466 -7.495 -16.186 1.00 77.81 135 GLU A CA 1
ATOM 1063 C C . GLU A 1 135 ? 1.381 -8.672 -17.162 1.00 77.81 135 GLU A C 1
ATOM 1065 O O . GLU A 1 135 ? 2.322 -9.459 -17.251 1.00 77.81 135 GLU A O 1
ATOM 1070 N N . GLU A 1 136 ? 0.299 -8.766 -17.937 1.00 81.94 136 GLU A N 1
ATOM 1071 C CA . GLU A 1 136 ? 0.137 -9.768 -18.994 1.00 81.94 136 GLU A CA 1
ATOM 1072 C C . GLU A 1 136 ? 1.251 -9.649 -20.040 1.00 81.94 136 GLU A C 1
ATOM 1074 O O . GLU A 1 136 ? 1.894 -10.647 -20.370 1.00 81.94 136 GLU A O 1
ATOM 1079 N N . ALA A 1 137 ? 1.559 -8.429 -20.491 1.00 83.06 137 ALA A N 1
ATOM 1080 C CA . ALA A 1 137 ? 2.651 -8.188 -21.430 1.00 83.06 137 ALA A CA 1
ATOM 1081 C C . ALA A 1 137 ? 4.020 -8.586 -20.844 1.00 83.06 137 ALA A C 1
ATOM 1083 O O . ALA A 1 137 ? 4.840 -9.195 -21.529 1.00 83.06 137 ALA A O 1
ATOM 1084 N N . GLN A 1 138 ? 4.283 -8.298 -19.566 1.00 82.81 138 GLN A N 1
ATOM 1085 C CA . GLN A 1 138 ? 5.526 -8.707 -18.899 1.00 82.81 138 GLN A CA 1
ATOM 1086 C C . GLN A 1 138 ? 5.623 -10.222 -18.716 1.00 82.81 138 GLN A C 1
ATOM 1088 O O . GLN A 1 138 ? 6.693 -10.799 -18.928 1.00 82.81 138 GLN A O 1
ATOM 1093 N N . ALA A 1 139 ? 4.519 -10.873 -18.349 1.00 84.31 139 ALA A N 1
ATOM 1094 C CA . ALA A 1 139 ? 4.440 -12.323 -18.249 1.00 84.31 139 ALA A CA 1
ATOM 1095 C C . ALA A 1 139 ? 4.676 -12.980 -19.615 1.00 84.31 139 ALA A C 1
ATOM 1097 O O . ALA A 1 139 ? 5.410 -13.965 -19.702 1.00 84.31 139 ALA A O 1
ATOM 1098 N N . GLU A 1 140 ? 4.135 -12.400 -20.688 1.00 86.19 140 GLU A N 1
ATOM 1099 C CA . GLU A 1 140 ? 4.356 -12.863 -22.055 1.00 86.19 140 GLU A CA 1
ATOM 1100 C C . GLU A 1 140 ? 5.822 -12.689 -22.484 1.00 86.19 140 GLU A C 1
ATOM 1102 O O . GLU A 1 140 ? 6.418 -13.634 -23.004 1.00 86.19 140 GLU A O 1
ATOM 1107 N N . ILE A 1 141 ? 6.445 -11.536 -22.203 1.00 86.12 141 ILE A N 1
ATOM 1108 C CA . ILE A 1 141 ? 7.882 -11.311 -22.446 1.00 86.12 141 ILE A CA 1
ATOM 1109 C C . ILE A 1 141 ? 8.714 -12.362 -21.702 1.00 86.12 141 ILE A C 1
ATOM 1111 O O . ILE A 1 141 ? 9.575 -13.008 -22.299 1.00 86.12 141 ILE A O 1
ATOM 1115 N N . LYS A 1 142 ? 8.425 -12.585 -20.416 1.00 85.69 142 LYS A N 1
ATOM 1116 C CA . LYS A 1 142 ? 9.125 -13.580 -19.596 1.00 85.69 142 LYS A CA 1
ATOM 1117 C C . LYS A 1 142 ? 8.936 -15.001 -20.128 1.00 85.69 142 LYS A C 1
ATOM 1119 O O . LYS A 1 142 ? 9.886 -15.776 -20.143 1.00 85.69 142 LYS A O 1
ATOM 1124 N N . SER A 1 143 ? 7.734 -15.343 -20.592 1.00 86.12 143 SER A N 1
ATOM 1125 C CA . SER A 1 143 ? 7.449 -16.652 -21.184 1.00 86.12 143 SER A CA 1
ATOM 1126 C C . SER A 1 143 ? 8.169 -16.852 -22.516 1.00 86.12 143 SER A C 1
ATOM 1128 O O . SER A 1 143 ? 8.656 -17.945 -22.777 1.00 86.12 143 SER A O 1
ATOM 1130 N N . ARG A 1 144 ? 8.248 -15.825 -23.368 1.00 85.00 144 ARG A N 1
ATOM 1131 C CA . ARG A 1 144 ? 8.956 -15.896 -24.660 1.00 85.00 144 ARG A CA 1
ATOM 1132 C C . ARG A 1 144 ? 10.469 -15.986 -24.487 1.00 85.00 144 ARG A C 1
ATOM 1134 O O . ARG A 1 144 ? 11.146 -16.556 -25.336 1.00 85.00 144 ARG A O 1
ATOM 1141 N N . LEU A 1 145 ? 10.988 -15.443 -23.390 1.00 84.50 145 LEU A N 1
ATOM 1142 C CA . LEU A 1 145 ? 12.407 -15.455 -23.057 1.00 84.50 145 LEU A CA 1
ATOM 1143 C C . LEU A 1 145 ? 12.775 -16.529 -22.021 1.00 84.50 145 LEU A C 1
ATOM 1145 O O . LEU A 1 145 ? 13.885 -16.50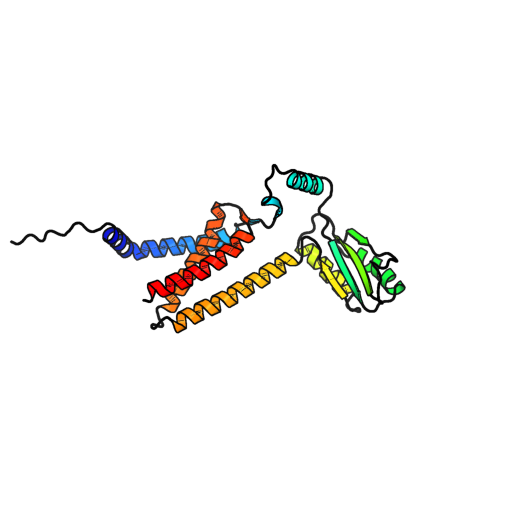6 -21.504 1.00 84.50 145 LEU A O 1
ATOM 1149 N N . SER A 1 146 ? 11.893 -17.489 -21.726 1.00 83.38 146 SER A N 1
ATOM 1150 C CA . SER A 1 146 ? 12.121 -18.496 -20.675 1.00 83.38 146 SER A CA 1
ATOM 1151 C C . SER A 1 146 ? 13.320 -19.415 -20.931 1.00 83.38 146 SER A C 1
ATOM 1153 O O . SER A 1 146 ? 13.772 -20.096 -20.018 1.00 83.38 146 SER A O 1
ATOM 1155 N N . ALA A 1 147 ? 13.806 -19.470 -22.174 1.00 83.62 147 ALA A N 1
ATOM 1156 C CA . ALA A 1 147 ? 15.017 -20.193 -22.555 1.00 83.62 147 ALA A CA 1
ATOM 1157 C C . ALA A 1 147 ? 16.314 -19.490 -22.106 1.00 83.62 147 ALA A C 1
ATOM 1159 O O . ALA A 1 147 ? 17.386 -20.080 -22.216 1.00 83.62 147 ALA A O 1
ATOM 1160 N N . TYR A 1 148 ? 16.219 -18.248 -21.622 1.00 85.44 148 TYR A N 1
ATOM 1161 C CA . TYR A 1 148 ? 17.343 -17.411 -21.221 1.00 85.44 148 TYR A CA 1
ATOM 1162 C C . TYR A 1 148 ? 17.181 -16.915 -19.781 1.00 85.44 148 TYR A C 1
ATOM 1164 O O . TYR A 1 148 ? 16.065 -16.767 -19.272 1.00 85.44 148 TYR A O 1
ATOM 1172 N N . ASP A 1 149 ? 18.304 -16.581 -19.147 1.00 85.06 149 ASP A N 1
ATOM 1173 C CA . ASP A 1 149 ? 18.320 -15.972 -17.820 1.00 85.06 149 ASP A CA 1
ATOM 1174 C C . ASP A 1 149 ? 17.845 -14.517 -17.915 1.00 85.06 149 ASP A C 1
ATOM 1176 O O . ASP A 1 149 ? 18.601 -13.609 -18.271 1.00 85.06 149 ASP A O 1
ATOM 1180 N N . THR A 1 150 ? 16.555 -14.300 -17.643 1.00 85.12 150 THR A N 1
ATOM 1181 C CA . THR A 1 150 ? 15.901 -12.996 -17.804 1.00 85.12 150 THR A CA 1
ATOM 1182 C C . THR A 1 150 ? 15.537 -12.326 -16.491 1.00 85.12 150 THR A C 1
ATOM 1184 O O . THR A 1 150 ? 14.980 -12.931 -15.574 1.00 85.12 150 THR A O 1
ATOM 1187 N N . TYR A 1 151 ? 15.793 -11.021 -16.435 1.00 84.06 151 TYR A N 1
ATOM 1188 C CA . TYR A 1 151 ? 15.472 -10.158 -15.308 1.00 84.06 151 TYR A CA 1
ATOM 1189 C C . TYR A 1 151 ? 14.694 -8.950 -15.811 1.00 84.06 151 TYR A C 1
ATOM 1191 O O . TYR A 1 151 ? 15.178 -8.187 -16.641 1.00 84.06 151 TYR A O 1
ATOM 1199 N N . ILE A 1 152 ? 13.476 -8.767 -15.309 1.00 83.31 152 ILE A N 1
ATOM 1200 C CA . ILE 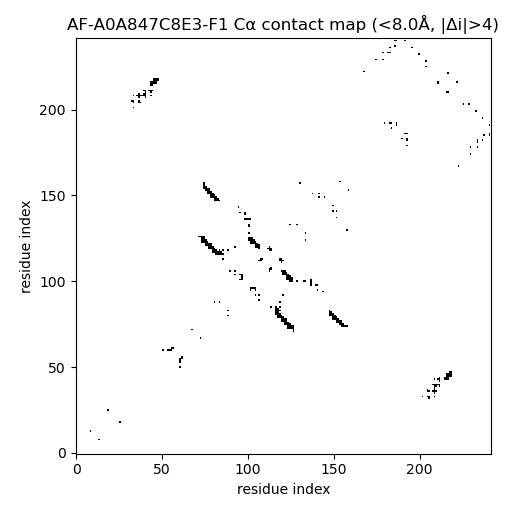A 1 152 ? 12.609 -7.654 -15.700 1.00 83.31 152 ILE A CA 1
ATOM 1201 C C . ILE A 1 152 ? 12.534 -6.679 -14.530 1.00 83.31 152 ILE A C 1
ATOM 1203 O O . ILE A 1 152 ? 12.078 -7.034 -13.444 1.00 83.31 152 ILE A O 1
ATOM 1207 N N . LYS A 1 153 ? 12.968 -5.443 -14.763 1.00 80.31 153 LYS A N 1
ATOM 1208 C CA . LYS A 1 153 ? 12.769 -4.307 -13.869 1.00 80.31 153 LYS A CA 1
ATOM 1209 C C . LYS A 1 153 ? 11.770 -3.364 -14.515 1.00 80.31 153 LYS A C 1
ATOM 1211 O O . LYS A 1 153 ? 12.099 -2.638 -15.446 1.00 80.31 153 LYS A O 1
ATOM 1216 N N . SER A 1 154 ? 10.548 -3.364 -14.015 1.00 73.00 154 SER A N 1
ATOM 1217 C CA . SER A 1 154 ? 9.525 -2.450 -14.503 1.00 73.00 154 SER A CA 1
ATOM 1218 C C . SER A 1 154 ? 9.740 -1.040 -13.913 1.00 73.00 154 SER A C 1
ATOM 1220 O O . SER A 1 154 ? 10.162 -0.894 -12.764 1.00 73.00 154 SER A O 1
ATOM 1222 N N . GLY A 1 155 ? 9.601 -0.020 -14.759 1.00 64.25 155 GLY A N 1
ATOM 1223 C CA . GLY A 1 155 ? 9.823 1.398 -14.475 1.00 64.25 155 GLY A CA 1
ATOM 1224 C C . GLY A 1 155 ? 8.597 2.073 -13.859 1.00 64.25 155 GLY A C 1
ATOM 1225 O O . GLY A 1 155 ? 7.718 1.409 -13.315 1.00 64.25 155 GLY A O 1
ATOM 1226 N N . ASN A 1 156 ? 8.561 3.407 -13.900 1.00 57.75 156 ASN A N 1
ATOM 1227 C CA . ASN A 1 156 ? 7.566 4.242 -13.217 1.00 57.75 156 ASN A CA 1
ATOM 1228 C C . ASN A 1 156 ? 6.132 3.702 -13.422 1.00 57.75 156 ASN A C 1
ATOM 1230 O O . ASN A 1 156 ? 5.656 3.627 -14.552 1.00 57.75 156 ASN A O 1
ATOM 1234 N N . GLY A 1 157 ? 5.471 3.301 -12.327 1.00 54.12 157 GLY A N 1
ATOM 1235 C CA . GLY A 1 157 ? 4.063 2.872 -12.304 1.00 54.12 157 GLY A CA 1
ATOM 1236 C C . GLY A 1 157 ? 3.807 1.439 -11.814 1.00 54.12 157 GLY A C 1
ATOM 1237 O O . GLY A 1 157 ? 2.859 1.224 -11.071 1.00 54.12 157 GLY A O 1
ATOM 1238 N N . PHE A 1 158 ? 4.662 0.465 -12.136 1.00 52.16 158 PHE A N 1
ATOM 1239 C CA . PHE A 1 158 ? 4.472 -0.966 -11.812 1.00 52.16 158 PHE A CA 1
ATOM 1240 C C . PHE A 1 158 ? 5.869 -1.593 -11.704 1.00 52.16 158 PHE A C 1
ATOM 1242 O O . PHE A 1 158 ? 6.660 -1.294 -12.591 1.00 52.16 158 PHE A O 1
ATOM 1249 N N . PRO A 1 159 ? 6.280 -2.366 -10.672 1.00 53.31 159 PRO A N 1
ATOM 1250 C CA . PRO A 1 159 ? 5.544 -3.297 -9.812 1.00 53.31 159 PRO A CA 1
ATOM 1251 C C . PRO A 1 159 ? 5.529 -2.872 -8.331 1.00 53.31 159 PRO A C 1
ATOM 1253 O O . PRO A 1 159 ? 5.190 -3.660 -7.449 1.00 53.31 159 PRO A O 1
ATOM 1256 N N . THR A 1 160 ? 5.920 -1.629 -8.034 1.00 56.88 160 THR A N 1
ATOM 1257 C CA . THR A 1 160 ? 6.036 -1.139 -6.658 1.00 56.88 160 THR A CA 1
ATOM 1258 C C . THR A 1 160 ? 4.703 -1.254 -5.931 1.00 56.88 160 THR A C 1
ATOM 1260 O O . THR A 1 160 ? 4.683 -1.683 -4.794 1.00 56.88 160 THR A O 1
ATOM 1263 N N . GLN A 1 161 ? 3.573 -0.969 -6.577 1.00 57.31 161 GLN A N 1
ATOM 1264 C CA . GLN A 1 161 ? 2.271 -0.944 -5.907 1.00 57.31 161 GLN A CA 1
ATOM 1265 C C . GLN A 1 161 ? 1.818 -2.313 -5.390 1.00 57.31 161 GLN A C 1
ATOM 1267 O O . GLN A 1 161 ? 1.428 -2.425 -4.230 1.00 57.31 161 GLN A O 1
ATOM 1272 N N . ASP A 1 162 ? 1.876 -3.366 -6.205 1.00 61.50 162 ASP A N 1
ATOM 1273 C CA . ASP A 1 162 ? 1.419 -4.690 -5.767 1.00 61.50 162 ASP A CA 1
ATOM 1274 C C . ASP A 1 162 ? 2.422 -5.368 -4.834 1.00 61.50 162 ASP A C 1
ATOM 1276 O O . ASP A 1 162 ? 2.018 -6.052 -3.889 1.00 61.50 162 ASP A O 1
ATOM 1280 N N . ILE A 1 163 ? 3.717 -5.076 -5.000 1.00 62.56 163 ILE A N 1
ATOM 1281 C CA . ILE A 1 163 ? 4.740 -5.410 -4.004 1.00 62.56 163 ILE A CA 1
ATOM 1282 C C . ILE A 1 163 ? 4.418 -4.706 -2.678 1.00 62.56 163 ILE A C 1
ATOM 1284 O O . ILE A 1 163 ? 4.338 -5.370 -1.649 1.00 62.56 163 ILE A O 1
ATOM 1288 N N . MET A 1 164 ? 4.112 -3.407 -2.695 1.00 63.41 164 MET A N 1
ATOM 1289 C CA . MET A 1 164 ? 3.750 -2.636 -1.502 1.00 63.41 164 MET A CA 1
ATOM 1290 C C . MET A 1 164 ? 2.450 -3.134 -0.853 1.00 63.41 164 MET A C 1
ATOM 1292 O O . MET A 1 164 ? 2.395 -3.268 0.365 1.00 63.41 164 MET A O 1
ATOM 1296 N N . LYS A 1 165 ? 1.404 -3.478 -1.620 1.00 66.69 165 LYS A N 1
ATOM 1297 C CA . LYS A 1 165 ? 0.165 -4.073 -1.072 1.00 66.69 165 LYS A CA 1
ATOM 1298 C C . LYS A 1 165 ? 0.442 -5.415 -0.398 1.00 66.69 165 LYS A C 1
ATOM 1300 O O . LYS A 1 165 ? -0.104 -5.698 0.674 1.00 66.69 165 LYS A O 1
ATOM 1305 N N . LYS A 1 166 ? 1.283 -6.248 -1.016 1.00 70.69 166 LYS A N 1
ATOM 1306 C CA . LYS A 1 166 ? 1.687 -7.541 -0.459 1.00 70.69 166 LYS A CA 1
ATOM 1307 C C . LYS A 1 166 ? 2.501 -7.354 0.819 1.00 70.69 166 LYS A C 1
ATOM 1309 O O . LYS A 1 166 ? 2.202 -8.000 1.819 1.00 70.69 166 LYS A O 1
ATOM 1314 N N . GLU A 1 167 ? 3.462 -6.438 0.816 1.00 75.62 167 GLU A N 1
ATOM 1315 C CA . GLU A 1 167 ? 4.246 -6.081 1.998 1.00 75.62 167 GLU A CA 1
ATOM 1316 C C . GLU A 1 167 ? 3.356 -5.536 3.115 1.00 75.62 167 GLU A C 1
ATOM 1318 O O . GLU A 1 167 ? 3.443 -6.012 4.242 1.00 75.62 167 GLU A O 1
ATOM 1323 N N . MET A 1 168 ? 2.413 -4.643 2.808 1.00 74.75 168 MET A N 1
ATOM 1324 C CA . MET A 1 168 ? 1.472 -4.109 3.793 1.00 74.75 168 MET A CA 1
ATOM 1325 C C . MET A 1 168 ? 0.585 -5.209 4.393 1.00 74.75 168 MET A C 1
ATOM 1327 O O . MET A 1 168 ? 0.287 -5.191 5.586 1.00 74.75 168 MET A O 1
ATOM 1331 N N . THR A 1 169 ? 0.198 -6.208 3.594 1.00 79.06 169 THR A N 1
ATOM 1332 C CA . THR A 1 169 ? -0.547 -7.382 4.079 1.00 79.06 169 THR A CA 1
ATOM 1333 C C . THR A 1 169 ? 0.300 -8.228 5.032 1.00 79.06 169 THR A C 1
ATOM 1335 O O . THR A 1 169 ? -0.192 -8.648 6.079 1.00 79.06 169 THR A O 1
ATOM 1338 N N . ILE A 1 170 ? 1.581 -8.440 4.711 1.00 82.94 170 ILE A N 1
ATOM 1339 C CA . ILE A 1 170 ? 2.530 -9.144 5.587 1.00 82.94 170 ILE A CA 1
ATOM 1340 C C . ILE A 1 170 ? 2.729 -8.363 6.892 1.00 82.94 170 ILE A C 1
ATOM 1342 O O . ILE A 1 170 ? 2.657 -8.953 7.969 1.00 82.94 170 ILE A O 1
ATOM 1346 N N . VAL A 1 171 ? 2.900 -7.040 6.816 1.00 81.44 171 VAL A N 1
ATOM 1347 C CA . VAL A 1 171 ? 3.015 -6.162 7.989 1.00 81.44 171 VAL A CA 1
ATOM 1348 C C . VAL A 1 171 ? 1.770 -6.267 8.867 1.00 81.44 171 VAL A C 1
ATOM 1350 O O . VAL A 1 171 ? 1.906 -6.453 10.073 1.00 81.44 171 VAL A O 1
ATOM 1353 N N . MET A 1 172 ? 0.562 -6.232 8.289 1.00 78.94 172 MET A N 1
ATOM 1354 C CA . MET A 1 172 ? -0.679 -6.421 9.051 1.00 78.94 172 MET A CA 1
ATOM 1355 C C . MET A 1 172 ? -0.766 -7.800 9.714 1.00 78.94 172 MET A C 1
ATOM 1357 O O . MET A 1 172 ? -1.222 -7.895 10.852 1.00 78.94 172 MET A O 1
ATOM 1361 N N . ALA A 1 173 ? -0.322 -8.864 9.040 1.00 84.50 173 ALA A N 1
ATOM 1362 C CA . ALA A 1 173 ? -0.318 -10.207 9.613 1.00 84.50 173 ALA A CA 1
ATOM 1363 C C . ALA A 1 173 ? 0.648 -10.313 10.804 1.00 84.50 173 ALA A C 1
ATOM 1365 O O . ALA A 1 173 ? 0.264 -10.797 11.868 1.00 84.50 173 ALA A O 1
ATOM 1366 N N . ILE A 1 174 ? 1.875 -9.804 10.656 1.00 85.38 174 ILE A N 1
ATOM 1367 C CA . ILE A 1 174 ? 2.873 -9.765 11.735 1.00 85.38 174 ILE A CA 1
ATOM 1368 C C . ILE A 1 174 ? 2.345 -8.935 12.911 1.00 85.38 174 ILE A C 1
ATOM 1370 O O . ILE A 1 174 ? 2.383 -9.380 14.055 1.00 85.38 174 ILE A O 1
ATOM 1374 N N . ALA A 1 175 ? 1.788 -7.759 12.626 1.00 80.94 175 ALA A N 1
ATOM 1375 C CA . ALA A 1 175 ? 1.168 -6.881 13.609 1.00 80.94 175 ALA A CA 1
ATOM 1376 C C . ALA A 1 175 ? 0.044 -7.571 14.399 1.00 80.94 175 ALA A C 1
ATOM 1378 O O . ALA A 1 175 ? 0.020 -7.498 15.627 1.00 80.94 175 ALA A O 1
ATOM 1379 N N . ALA A 1 176 ? -0.861 -8.278 13.717 1.00 81.06 176 ALA A N 1
ATOM 1380 C CA . ALA A 1 176 ? -1.942 -9.017 14.361 1.00 81.06 176 ALA A CA 1
ATOM 1381 C C . ALA A 1 176 ? -1.411 -10.117 15.294 1.00 81.06 176 ALA A C 1
ATOM 1383 O O . ALA A 1 176 ? -1.919 -10.275 16.404 1.00 81.06 176 ALA A O 1
ATOM 1384 N N . VAL A 1 177 ? -0.362 -10.839 14.881 1.00 86.12 177 VAL A N 1
ATOM 1385 C CA . VAL A 1 177 ? 0.293 -11.861 15.715 1.00 86.12 177 VAL A CA 1
ATOM 1386 C C . VAL A 1 177 ? 0.944 -11.236 16.948 1.00 86.12 177 VAL A C 1
ATOM 1388 O O . VAL A 1 177 ? 0.812 -11.782 18.044 1.00 86.12 177 VAL A O 1
ATOM 1391 N N . ILE A 1 178 ? 1.606 -10.085 16.801 1.00 83.38 178 ILE A N 1
ATOM 1392 C CA . ILE A 1 178 ? 2.215 -9.362 17.925 1.00 83.38 178 ILE A CA 1
ATOM 1393 C C . ILE A 1 178 ? 1.139 -8.920 18.918 1.00 83.38 178 ILE A C 1
ATOM 1395 O O . ILE A 1 178 ? 1.265 -9.217 20.103 1.00 83.38 178 ILE A O 1
ATOM 1399 N N . VAL A 1 179 ? 0.059 -8.279 18.456 1.00 80.44 179 VAL A N 1
ATOM 1400 C CA . VAL A 1 179 ? -1.045 -7.852 19.335 1.00 80.44 179 VAL A CA 1
ATOM 1401 C C . VAL A 1 179 ? -1.671 -9.045 20.042 1.00 80.44 179 VAL A C 1
ATOM 1403 O O . VAL A 1 179 ? -1.850 -9.004 21.255 1.00 80.44 179 VAL A O 1
ATOM 1406 N N . PHE A 1 180 ? -1.947 -10.131 19.320 1.00 82.62 180 PHE A N 1
ATOM 1407 C CA . PHE A 1 180 ? -2.466 -11.355 19.923 1.00 82.62 180 PHE A CA 1
ATOM 1408 C C . PHE A 1 180 ? -1.531 -11.904 21.012 1.00 82.62 180 PHE A C 1
ATOM 1410 O O . PHE A 1 180 ? -1.988 -12.271 22.091 1.00 82.62 180 PHE A O 1
ATOM 1417 N N . SER A 1 181 ? -0.222 -11.911 20.753 1.00 82.94 181 SER A N 1
ATOM 1418 C CA . SER A 1 181 ? 0.785 -12.412 21.696 1.00 82.94 181 SER A CA 1
ATOM 1419 C C . SER A 1 181 ? 0.897 -11.531 22.941 1.00 82.94 181 SER A C 1
ATOM 1421 O O . SER A 1 181 ? 0.931 -12.051 24.053 1.00 82.94 181 SER A O 1
ATOM 1423 N N . VAL A 1 182 ? 0.912 -10.204 22.773 1.00 81.88 182 VAL A N 1
ATOM 1424 C CA . VAL A 1 182 ? 0.941 -9.245 23.889 1.00 81.88 182 VAL A CA 1
ATOM 1425 C C . VAL A 1 182 ? -0.320 -9.382 24.740 1.00 81.88 182 VAL A C 1
ATOM 1427 O O . VAL A 1 182 ? -0.217 -9.492 25.956 1.00 81.88 182 VAL A O 1
ATOM 1430 N N . LEU A 1 183 ? -1.500 -9.473 24.118 1.00 79.06 183 LEU A N 1
ATOM 1431 C CA . LEU A 1 183 ? -2.763 -9.693 24.830 1.00 79.06 183 LEU A CA 1
ATOM 1432 C C . LEU A 1 183 ? -2.759 -10.995 25.638 1.00 79.06 183 LEU A C 1
ATOM 1434 O O . LEU A 1 183 ? -3.249 -11.005 26.762 1.00 79.06 183 LEU A O 1
ATOM 1438 N N . LEU A 1 184 ? -2.201 -12.077 25.088 1.00 80.31 184 LEU A N 1
ATOM 1439 C CA . LEU A 1 184 ? -2.100 -13.363 25.781 1.00 80.31 184 LEU A CA 1
ATOM 1440 C C . LEU A 1 184 ? -1.157 -13.279 26.989 1.00 80.31 184 LEU A C 1
ATOM 1442 O O . LEU A 1 184 ? -1.475 -13.811 28.045 1.00 80.31 184 LEU A O 1
ATOM 1446 N N . LEU A 1 185 ? -0.019 -12.593 26.851 1.00 79.06 185 LEU A N 1
ATOM 1447 C CA . LEU A 1 185 ? 0.944 -12.427 27.944 1.00 79.06 185 LEU A CA 1
ATOM 1448 C C . LEU A 1 185 ? 0.458 -11.464 29.035 1.00 79.06 185 LEU A C 1
ATOM 1450 O O . LEU A 1 185 ? 0.807 -11.644 30.200 1.00 79.06 185 LEU A O 1
ATOM 1454 N N . THR A 1 186 ? -0.310 -10.436 28.674 1.00 76.75 186 THR A N 1
ATOM 1455 C CA . THR A 1 186 ? -0.776 -9.409 29.615 1.00 76.75 186 THR A CA 1
ATOM 1456 C C . THR A 1 186 ? -2.116 -9.758 30.266 1.00 76.75 186 THR A C 1
ATOM 1458 O O . THR A 1 186 ? -2.326 -9.402 31.425 1.00 76.75 186 THR A O 1
ATOM 1461 N N . SER A 1 187 ? -3.022 -10.455 29.573 1.00 70.88 187 SER A N 1
ATOM 1462 C CA . SER A 1 187 ? -4.333 -10.800 30.134 1.00 70.88 187 SER A CA 1
ATOM 1463 C C . SER A 1 187 ? -4.255 -12.039 31.026 1.00 70.88 187 SER A C 1
ATOM 1465 O O . SER A 1 187 ? -3.732 -13.083 30.643 1.00 70.88 187 SER A O 1
ATOM 1467 N N . GLN A 1 188 ? -4.849 -11.946 32.217 1.00 67.25 188 GLN A N 1
ATOM 1468 C CA . GLN A 1 188 ? -5.019 -13.092 33.116 1.00 67.25 188 GLN A CA 1
ATOM 1469 C C . GLN A 1 188 ? -6.278 -13.918 32.800 1.00 67.25 188 GLN A C 1
ATOM 1471 O O . GLN A 1 188 ? -6.438 -15.022 33.322 1.00 67.25 188 GLN A O 1
ATOM 1476 N N . THR A 1 189 ? -7.185 -13.405 31.957 1.00 74.31 189 THR A N 1
ATOM 1477 C CA . THR A 1 189 ? -8.508 -13.999 31.720 1.00 74.31 189 THR A CA 1
ATOM 1478 C C . THR A 1 189 ? -8.731 -14.326 30.245 1.00 74.31 189 THR A C 1
ATOM 1480 O O . THR A 1 189 ? -8.894 -13.446 29.406 1.00 74.31 189 THR A O 1
ATOM 1483 N N . TYR A 1 190 ? -8.885 -15.615 29.931 1.00 71.38 190 TYR A N 1
ATOM 1484 C CA . TYR A 1 190 ? -9.083 -16.105 28.558 1.00 71.38 190 TYR A CA 1
ATOM 1485 C C . TYR A 1 190 ? -10.282 -15.486 27.806 1.00 71.38 190 TYR A C 1
ATOM 1487 O O . TYR A 1 190 ? -10.247 -15.392 26.582 1.00 71.38 190 TYR A O 1
ATOM 1495 N N . MET A 1 191 ? -11.341 -15.057 28.508 1.00 74.94 191 MET A N 1
ATOM 1496 C CA . MET A 1 191 ? -12.536 -14.448 27.894 1.00 74.94 191 MET A CA 1
ATOM 1497 C C . MET A 1 191 ? -12.379 -12.968 27.523 1.00 74.94 191 MET A C 1
ATOM 1499 O O . MET A 1 191 ? -13.207 -12.435 26.787 1.00 74.94 191 MET A O 1
ATOM 1503 N N . GLU A 1 192 ? -11.334 -12.300 27.999 1.00 76.62 192 GLU A N 1
ATOM 1504 C CA . GLU A 1 192 ? -11.088 -10.887 27.717 1.00 76.62 192 GLU A CA 1
ATOM 1505 C C . GLU A 1 192 ? -10.494 -10.680 26.314 1.00 76.62 192 GLU A C 1
ATOM 1507 O O . GLU A 1 192 ? -10.943 -9.822 25.550 1.00 76.62 192 GLU A O 1
ATOM 1512 N N . ILE A 1 193 ? -9.552 -11.547 25.938 1.00 79.19 193 ILE A N 1
ATOM 1513 C CA . ILE A 1 193 ? -8.840 -11.537 24.655 1.00 79.19 193 ILE A CA 1
ATOM 1514 C C . ILE A 1 193 ? -9.794 -11.488 23.441 1.00 79.19 193 ILE A C 1
ATOM 1516 O O . ILE A 1 193 ? -9.648 -10.584 22.613 1.00 79.19 193 ILE A O 1
ATOM 1520 N N . PRO A 1 194 ? -10.796 -12.384 23.290 1.00 81.75 194 PRO A N 1
ATOM 1521 C CA . PRO A 1 194 ? -11.690 -12.347 22.132 1.00 81.75 194 PRO A CA 1
ATOM 1522 C C . PRO A 1 194 ? -12.576 -11.094 22.100 1.00 81.75 194 PRO A C 1
ATOM 1524 O O . PRO A 1 194 ? -12.865 -10.582 21.019 1.00 81.75 194 PRO A O 1
ATOM 1527 N N . VAL A 1 195 ? -12.983 -10.563 23.258 1.00 83.62 195 VAL A N 1
ATOM 1528 C CA . VAL A 1 195 ? -13.804 -9.343 23.330 1.00 83.62 195 VAL A CA 1
ATOM 1529 C C . VAL A 1 195 ? -13.006 -8.127 22.854 1.00 83.62 195 VAL A C 1
ATOM 1531 O O . VAL A 1 195 ? -13.516 -7.330 22.060 1.00 83.62 195 VAL A O 1
ATOM 1534 N N . LEU A 1 196 ? -11.744 -8.009 23.272 1.00 82.88 196 LEU A N 1
ATOM 1535 C CA . LEU A 1 196 ? -10.843 -6.945 22.827 1.00 82.88 196 LEU A CA 1
ATOM 1536 C C . LEU A 1 196 ? -10.533 -7.052 21.330 1.00 82.88 196 LEU A C 1
ATOM 1538 O O . LEU A 1 196 ? -10.656 -6.062 20.611 1.00 82.88 196 LEU A O 1
ATOM 1542 N N . LEU A 1 197 ? -10.239 -8.254 20.826 1.00 83.19 197 LEU A N 1
ATOM 1543 C CA . LEU A 1 197 ? -9.985 -8.473 19.397 1.00 83.19 197 LEU A CA 1
ATOM 1544 C C . LEU A 1 197 ? -11.185 -8.098 18.522 1.00 83.19 197 LEU A C 1
ATOM 1546 O O . LEU A 1 197 ? -11.010 -7.430 17.504 1.00 83.19 197 LEU A O 1
ATOM 1550 N N . ILE A 1 198 ? -12.405 -8.476 18.922 1.00 85.75 198 ILE A N 1
ATOM 1551 C CA . ILE A 1 198 ? -13.626 -8.080 18.203 1.00 85.75 198 ILE A CA 1
ATOM 1552 C C . ILE A 1 198 ? -13.792 -6.558 18.239 1.00 85.75 198 ILE A C 1
ATOM 1554 O O . ILE A 1 198 ? -14.150 -5.957 17.227 1.00 85.75 198 ILE A O 1
ATOM 1558 N N . THR A 1 199 ? -13.500 -5.922 19.373 1.00 85.38 199 THR A N 1
ATOM 1559 C CA . THR A 1 199 ? -13.612 -4.466 19.526 1.00 85.38 199 THR A CA 1
ATOM 1560 C C . THR A 1 199 ? -12.610 -3.727 18.635 1.00 85.38 199 THR A C 1
ATOM 1562 O O . THR A 1 199 ? -12.990 -2.788 17.934 1.00 85.38 199 THR A O 1
ATOM 1565 N N . PHE A 1 200 ? -11.353 -4.176 18.579 1.00 85.00 200 PHE A N 1
ATOM 1566 C CA . PHE A 1 200 ? -10.330 -3.587 17.711 1.00 85.00 200 PHE A CA 1
ATOM 1567 C C . PHE A 1 200 ? -10.584 -3.864 16.232 1.00 85.00 200 PHE A C 1
ATOM 1569 O O . PHE A 1 200 ? -10.443 -2.956 15.413 1.00 85.00 200 PHE A O 1
ATOM 1576 N N . GLY A 1 201 ? -11.023 -5.077 15.889 1.00 84.81 201 GLY A N 1
ATOM 1577 C CA . GLY A 1 201 ? -11.436 -5.421 14.530 1.00 84.81 201 GLY A CA 1
ATOM 1578 C C . GLY A 1 201 ? -12.609 -4.559 14.062 1.00 84.81 201 GLY A C 1
ATOM 1579 O O . GLY A 1 201 ? -12.576 -4.021 12.957 1.00 84.81 201 GLY A O 1
ATOM 1580 N N . MET A 1 202 ? -13.602 -4.346 14.930 1.00 86.19 202 MET A N 1
ATOM 1581 C CA . MET A 1 202 ? -14.726 -3.448 14.668 1.00 86.19 202 MET A CA 1
ATOM 1582 C C . MET A 1 202 ? -14.256 -2.000 14.473 1.00 86.19 202 MET A C 1
ATOM 1584 O O . MET A 1 202 ? -14.672 -1.344 13.521 1.00 86.19 202 MET A O 1
ATOM 1588 N N . ALA A 1 203 ? -13.360 -1.505 15.330 1.00 86.00 203 ALA A N 1
ATOM 1589 C CA . ALA A 1 203 ? -12.813 -0.155 15.213 1.00 86.00 203 ALA A CA 1
ATOM 1590 C C . ALA A 1 203 ? -12.026 0.043 13.906 1.00 86.00 203 ALA A C 1
ATOM 1592 O O . ALA A 1 203 ? -12.241 1.032 13.207 1.00 86.00 203 ALA A O 1
ATOM 1593 N N . ALA A 1 204 ? -11.174 -0.917 13.532 1.00 82.62 204 ALA A N 1
ATOM 1594 C CA . ALA A 1 204 ? -10.429 -0.885 12.276 1.00 82.62 204 ALA A CA 1
ATOM 1595 C C . ALA A 1 204 ? -11.369 -0.902 11.059 1.00 82.62 204 ALA A C 1
ATOM 1597 O O . ALA A 1 204 ? -11.198 -0.118 10.125 1.00 82.62 204 ALA A O 1
ATOM 1598 N N . LEU A 1 205 ? -12.398 -1.751 11.091 1.00 84.06 205 LEU A N 1
ATOM 1599 C CA . LEU A 1 205 ? -13.371 -1.879 10.011 1.00 84.06 205 LEU A CA 1
ATOM 1600 C C . LEU A 1 205 ? -14.179 -0.589 9.818 1.00 84.06 205 LEU A C 1
ATOM 1602 O O . LEU A 1 205 ? -14.335 -0.125 8.689 1.00 84.06 205 LEU A O 1
ATOM 1606 N N . LEU A 1 206 ? -14.648 0.019 10.909 1.00 85.50 206 LEU A N 1
ATOM 1607 C CA . LEU A 1 206 ? -15.367 1.294 10.867 1.00 85.50 206 LEU A CA 1
ATOM 1608 C C . LEU A 1 206 ? -14.480 2.441 10.387 1.00 85.50 206 LEU A C 1
ATOM 1610 O O . LEU A 1 206 ? -14.941 3.281 9.617 1.00 85.50 206 LEU A O 1
ATOM 1614 N N . ASN A 1 207 ? -13.213 2.469 10.799 1.00 83.81 207 ASN A N 1
ATOM 1615 C CA . ASN A 1 207 ? -12.255 3.479 10.361 1.00 83.81 207 ASN A CA 1
ATOM 1616 C C . ASN A 1 207 ? -12.050 3.404 8.836 1.00 83.81 207 ASN A C 1
ATOM 1618 O O . ASN A 1 207 ? -12.227 4.391 8.123 1.00 83.81 207 ASN A O 1
ATOM 1622 N N . VAL A 1 208 ? -11.819 2.197 8.306 1.00 78.56 208 VAL A N 1
ATOM 1623 C CA . VAL A 1 208 ? -11.670 1.985 6.859 1.00 78.56 208 VAL A CA 1
ATOM 1624 C C . VAL A 1 208 ? -12.964 2.284 6.091 1.00 78.56 208 VAL A C 1
ATOM 1626 O O . VAL A 1 208 ? -12.894 2.886 5.022 1.00 78.56 208 VAL A O 1
ATOM 1629 N N . GLY A 1 209 ? -14.137 1.907 6.605 1.00 77.31 209 GLY A N 1
ATOM 1630 C CA . GLY A 1 209 ? -15.412 2.126 5.913 1.00 77.31 209 GLY A CA 1
ATOM 1631 C C . GLY A 1 209 ? -15.908 3.575 5.939 1.00 77.31 209 GLY A C 1
ATOM 1632 O O . GLY A 1 209 ? -16.509 4.043 4.968 1.00 77.31 209 GLY A O 1
ATOM 1633 N N . THR A 1 210 ? -15.625 4.317 7.010 1.00 80.62 210 THR A N 1
ATOM 1634 C CA . THR A 1 210 ? -16.035 5.728 7.151 1.00 80.62 210 THR A CA 1
ATOM 1635 C C . THR A 1 210 ? -15.236 6.651 6.230 1.00 80.62 210 THR A C 1
ATOM 1637 O O . THR A 1 210 ? -15.729 7.706 5.833 1.00 80.62 210 THR A O 1
ATOM 1640 N N . ASN A 1 211 ? -14.048 6.223 5.790 1.00 78.69 211 ASN A N 1
ATOM 1641 C CA . ASN A 1 211 ? -13.225 6.949 4.821 1.00 78.69 211 ASN A CA 1
ATOM 1642 C C . ASN A 1 211 ? -13.940 7.254 3.492 1.00 78.69 211 ASN A C 1
ATOM 1644 O O . ASN A 1 211 ? -13.531 8.166 2.777 1.00 78.69 211 ASN A O 1
ATOM 1648 N N . PHE A 1 212 ? -15.039 6.557 3.183 1.00 73.25 212 PHE A N 1
ATOM 1649 C CA . PHE A 1 212 ? -15.904 6.876 2.044 1.00 73.25 212 PHE A CA 1
ATOM 1650 C C . PHE A 1 212 ? -16.474 8.303 2.100 1.00 73.25 212 PHE A C 1
ATOM 1652 O O . PHE A 1 212 ? -16.637 8.926 1.055 1.00 73.25 212 PHE A O 1
ATOM 1659 N N . ILE A 1 213 ? -16.726 8.853 3.295 1.00 74.56 213 ILE A N 1
ATOM 1660 C CA . ILE A 1 213 ? -17.265 10.216 3.461 1.00 74.56 213 ILE A CA 1
ATOM 1661 C C . ILE A 1 213 ? -16.337 11.264 2.828 1.00 74.56 213 ILE A C 1
ATOM 1663 O O . ILE A 1 213 ? -16.804 12.273 2.307 1.00 74.56 213 ILE A O 1
ATOM 1667 N N . PHE A 1 214 ? -15.028 11.003 2.819 1.00 72.00 214 PHE A N 1
ATOM 1668 C CA . PHE A 1 214 ? -14.017 11.893 2.247 1.00 72.00 214 PHE A CA 1
ATOM 1669 C C . PHE A 1 214 ? -13.753 11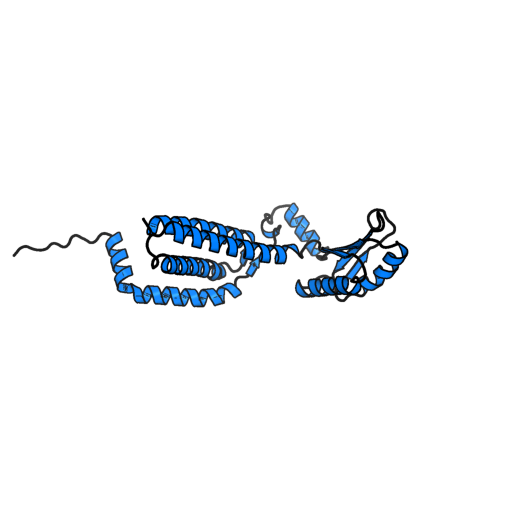.636 0.749 1.00 72.00 214 PHE A C 1
ATOM 1671 O O . PHE A 1 214 ? -12.944 12.330 0.136 1.00 72.00 214 PHE A O 1
ATOM 1678 N N . GLY A 1 215 ? -14.440 10.662 0.136 1.00 67.94 215 GLY A N 1
ATOM 1679 C CA . GLY A 1 215 ? -14.375 10.331 -1.292 1.00 67.94 215 GLY A CA 1
ATOM 1680 C C . GLY A 1 215 ? -13.092 9.607 -1.709 1.00 67.94 215 GLY A C 1
ATOM 1681 O O . GLY A 1 215 ? -13.142 8.457 -2.150 1.00 67.94 215 GLY A O 1
ATOM 1682 N N . THR A 1 216 ? -11.939 10.267 -1.564 1.00 69.25 216 THR A N 1
ATOM 1683 C CA . THR A 1 216 ? -10.620 9.679 -1.837 1.00 69.25 216 THR A CA 1
ATOM 1684 C C . THR A 1 216 ? -9.698 9.823 -0.639 1.00 69.25 216 THR A C 1
ATOM 1686 O O . THR A 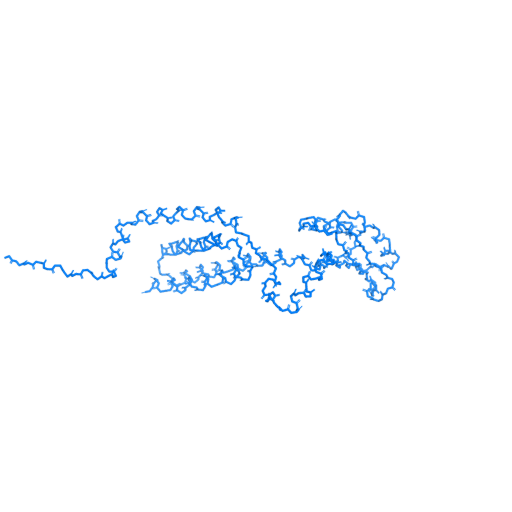1 216 ? -9.520 10.933 -0.143 1.00 69.25 216 THR A O 1
ATOM 1689 N N . ILE A 1 217 ? -9.048 8.734 -0.232 1.00 72.69 217 ILE A N 1
ATOM 1690 C CA . ILE A 1 217 ? -7.977 8.775 0.774 1.00 72.69 217 ILE A CA 1
ATOM 1691 C C . ILE A 1 217 ? -6.632 8.553 0.109 1.00 72.69 217 ILE A C 1
ATOM 1693 O O . ILE A 1 217 ? -6.545 7.807 -0.859 1.00 72.69 217 ILE A O 1
ATOM 1697 N N . SER A 1 218 ? -5.573 9.153 0.635 1.00 73.38 218 SER A N 1
ATOM 1698 C CA . SER A 1 218 ? -4.241 8.852 0.125 1.00 73.38 218 SER A CA 1
ATOM 1699 C C . SER A 1 218 ? -3.697 7.522 0.655 1.00 73.38 218 SER A C 1
ATOM 1701 O O . SER A 1 218 ? -3.969 7.138 1.799 1.00 73.38 218 SER A O 1
ATOM 1703 N N . TYR A 1 219 ? -2.865 6.859 -0.153 1.00 71.00 219 TYR A N 1
ATOM 1704 C CA . TYR A 1 219 ? -2.095 5.678 0.230 1.00 71.00 219 TYR A CA 1
ATOM 1705 C C . TYR A 1 219 ? -1.287 5.874 1.526 1.00 71.00 219 TYR A C 1
ATOM 1707 O O . TYR A 1 219 ? -1.312 5.010 2.407 1.00 71.00 219 TYR A O 1
ATOM 1715 N N . ILE A 1 220 ? -0.623 7.026 1.692 1.00 74.50 220 ILE A N 1
ATOM 1716 C CA . ILE A 1 220 ? 0.193 7.311 2.887 1.00 74.50 220 ILE A CA 1
ATOM 1717 C C . ILE A 1 220 ? -0.692 7.351 4.137 1.00 74.50 220 ILE A C 1
ATOM 1719 O O . ILE A 1 220 ? -0.400 6.692 5.134 1.00 74.50 220 ILE A O 1
ATOM 1723 N N . THR A 1 221 ? -1.816 8.072 4.075 1.00 79.38 221 THR A N 1
ATOM 1724 C CA . THR A 1 221 ? -2.767 8.180 5.191 1.00 79.38 221 THR A CA 1
ATOM 1725 C C . THR A 1 221 ? -3.325 6.817 5.572 1.00 79.38 221 THR A C 1
ATOM 1727 O O . THR A 1 221 ? -3.355 6.476 6.752 1.00 79.38 221 THR A O 1
ATOM 1730 N N . LYS A 1 222 ? -3.721 6.012 4.579 1.00 77.25 222 LYS A N 1
ATOM 1731 C CA . LYS A 1 222 ? -4.218 4.651 4.805 1.00 77.25 222 LYS A CA 1
ATOM 1732 C C . LYS A 1 222 ? -3.173 3.789 5.517 1.00 77.25 222 LYS A C 1
ATOM 1734 O O . LYS A 1 222 ? -3.516 3.066 6.448 1.00 77.25 222 LYS A O 1
ATOM 1739 N N . SER A 1 223 ? -1.910 3.908 5.113 1.00 73.56 223 SER A N 1
ATOM 1740 C CA . SER A 1 223 ? -0.808 3.122 5.671 1.00 73.56 223 SER A CA 1
ATOM 1741 C C . SER A 1 223 ? -0.477 3.519 7.113 1.00 73.56 223 SER A C 1
ATOM 1743 O O . SER A 1 223 ? -0.401 2.659 7.988 1.00 73.56 223 SER A O 1
ATOM 1745 N N . ILE A 1 224 ? -0.365 4.821 7.393 1.00 80.12 224 ILE A N 1
ATOM 1746 C CA . ILE A 1 224 ? -0.096 5.336 8.746 1.00 80.12 224 ILE A CA 1
ATOM 1747 C C . ILE A 1 224 ? -1.258 5.025 9.695 1.00 80.12 224 ILE A C 1
ATOM 1749 O O . ILE A 1 224 ? -1.034 4.654 10.845 1.00 80.12 224 ILE A O 1
ATOM 1753 N N . CYS A 1 225 ? -2.501 5.142 9.220 1.00 82.50 225 CYS A N 1
ATOM 1754 C CA . CYS A 1 225 ? -3.690 4.899 10.030 1.00 82.50 225 CYS A CA 1
ATOM 1755 C C . CYS A 1 225 ? -3.707 3.484 10.625 1.00 82.50 225 CYS A C 1
ATOM 1757 O O . CYS A 1 225 ? -3.985 3.326 11.811 1.00 82.50 225 CYS A O 1
ATOM 1759 N N . VAL A 1 226 ? -3.334 2.471 9.839 1.00 75.44 226 VAL A N 1
ATOM 1760 C CA . VAL A 1 226 ? -3.242 1.079 10.310 1.00 75.44 226 VAL A CA 1
ATOM 1761 C C . VAL A 1 226 ? -2.201 0.930 11.422 1.00 75.44 226 VAL A C 1
ATOM 1763 O O . VAL A 1 226 ? -2.468 0.277 12.429 1.00 75.44 226 VAL A O 1
ATOM 1766 N N . ILE A 1 227 ? -1.038 1.567 11.272 1.00 77.19 227 ILE A N 1
ATOM 1767 C CA . ILE A 1 227 ? 0.047 1.505 12.261 1.00 77.19 227 ILE A CA 1
ATOM 1768 C C . ILE A 1 227 ? -0.375 2.185 13.570 1.00 77.19 227 ILE A C 1
ATOM 1770 O O . ILE A 1 227 ? -0.209 1.614 14.647 1.00 77.19 227 ILE A O 1
ATOM 1774 N N . LEU A 1 228 ? -0.969 3.379 13.488 1.00 84.44 228 LEU A N 1
ATOM 1775 C CA . LEU A 1 228 ? -1.452 4.105 14.666 1.00 84.44 228 LEU A CA 1
ATOM 1776 C C . LEU A 1 228 ? -2.590 3.362 15.374 1.00 84.44 228 LEU A C 1
ATOM 1778 O O . LEU A 1 228 ? -2.620 3.313 16.601 1.00 84.44 228 LEU A O 1
ATOM 1782 N N . GLN A 1 229 ? -3.501 2.747 14.615 1.00 84.06 229 GLN A N 1
ATOM 1783 C CA . GLN A 1 229 ? -4.590 1.943 15.168 1.00 84.06 229 GLN A CA 1
ATOM 1784 C C . GLN A 1 229 ? -4.053 0.750 15.967 1.00 84.06 229 GLN A C 1
ATOM 1786 O O . GLN A 1 229 ? -4.607 0.415 17.011 1.00 84.06 229 GLN A O 1
ATOM 1791 N N . LEU A 1 230 ? -2.974 0.125 15.489 1.00 75.94 230 LEU A N 1
ATOM 1792 C CA . LEU A 1 230 ? -2.326 -0.983 16.179 1.00 75.94 230 LEU A CA 1
ATOM 1793 C C . LEU A 1 230 ? -1.702 -0.539 17.508 1.00 75.94 230 LEU A C 1
ATOM 1795 O O . LEU A 1 230 ? -1.911 -1.200 18.521 1.00 75.94 230 LEU A O 1
ATOM 1799 N N . ALA A 1 231 ? -0.979 0.586 17.510 1.00 80.88 231 ALA A N 1
ATOM 1800 C CA . ALA A 1 231 ? -0.361 1.137 18.716 1.00 80.88 231 ALA A CA 1
ATOM 1801 C C . ALA A 1 231 ? -1.416 1.475 19.782 1.00 80.88 231 ALA A C 1
ATOM 1803 O O . ALA A 1 231 ? -1.343 0.991 20.909 1.00 80.88 231 ALA A O 1
ATOM 1804 N N . LEU A 1 232 ? -2.464 2.207 19.389 1.00 82.44 232 LEU A N 1
ATOM 1805 C CA . LEU A 1 232 ? -3.557 2.579 20.290 1.00 82.44 232 LEU A CA 1
ATOM 1806 C C . LEU A 1 232 ? -4.334 1.363 20.809 1.00 82.44 232 LEU A C 1
ATOM 1808 O O . LEU A 1 232 ? -4.791 1.371 21.948 1.00 82.44 232 LEU A O 1
ATOM 1812 N N . ALA A 1 233 ? -4.502 0.313 19.999 1.00 80.19 233 ALA A N 1
ATOM 1813 C CA . ALA A 1 233 ? -5.176 -0.908 20.438 1.00 80.19 233 ALA A CA 1
ATOM 1814 C C . ALA A 1 233 ? -4.426 -1.594 21.591 1.00 80.19 233 ALA A C 1
ATOM 1816 O O . ALA A 1 233 ? -5.059 -2.031 22.550 1.00 80.19 233 ALA A O 1
ATOM 1817 N N . VAL A 1 234 ? -3.092 -1.648 21.531 1.00 77.12 234 VAL A N 1
ATOM 1818 C CA . VAL A 1 234 ? -2.273 -2.193 22.625 1.00 77.12 234 VAL A CA 1
ATOM 1819 C C . VAL A 1 234 ? -2.406 -1.330 23.878 1.00 77.12 234 VAL A C 1
ATOM 1821 O O . VAL A 1 234 ? -2.674 -1.868 24.951 1.00 77.12 234 VAL A O 1
ATOM 1824 N N . ASP A 1 235 ? -2.313 -0.005 23.740 1.00 83.81 235 ASP A N 1
ATOM 1825 C CA . ASP A 1 235 ? -2.456 0.922 24.869 1.00 83.81 235 ASP A CA 1
ATOM 1826 C C . ASP A 1 235 ? -3.824 0.775 25.556 1.00 83.81 235 ASP A C 1
ATOM 1828 O O . ASP A 1 235 ? -3.908 0.661 26.780 1.00 83.81 235 ASP A O 1
ATOM 1832 N N . TYR A 1 236 ? -4.911 0.710 24.776 1.00 82.69 236 TYR A N 1
ATOM 1833 C CA . TYR A 1 236 ? -6.256 0.516 25.321 1.00 82.69 236 TYR A CA 1
ATOM 1834 C C . TYR A 1 236 ? -6.450 -0.854 25.958 1.00 82.69 236 TYR A C 1
ATOM 1836 O O . TYR A 1 236 ? -7.154 -0.946 26.961 1.00 82.69 236 TYR A O 1
ATOM 1844 N N . ALA A 1 237 ? -5.852 -1.908 25.402 1.00 76.75 237 ALA A N 1
ATOM 1845 C CA . ALA A 1 237 ? -5.917 -3.228 26.006 1.00 76.75 237 ALA A CA 1
ATOM 1846 C C . ALA A 1 237 ? -5.255 -3.244 27.385 1.00 76.75 237 ALA A C 1
ATOM 1848 O O . ALA A 1 237 ? -5.862 -3.708 28.341 1.00 76.75 237 ALA A O 1
ATOM 1849 N N . ILE A 1 238 ? -4.052 -2.673 27.504 1.00 76.94 238 ILE A N 1
ATOM 1850 C CA . ILE A 1 238 ? -3.326 -2.612 28.777 1.00 76.94 238 ILE A CA 1
ATOM 1851 C C . ILE A 1 238 ? -4.128 -1.824 29.824 1.00 76.94 238 ILE A C 1
ATOM 1853 O O . ILE A 1 238 ? -4.262 -2.295 30.949 1.00 76.94 238 ILE A O 1
ATOM 1857 N N . ILE A 1 239 ? -4.693 -0.665 29.454 1.00 82.62 239 ILE A N 1
ATOM 1858 C CA . ILE A 1 239 ? -5.496 0.177 30.364 1.00 82.62 239 ILE A CA 1
ATOM 1859 C C . ILE A 1 239 ? -6.824 -0.485 30.754 1.00 82.62 239 ILE A C 1
ATOM 1861 O O . ILE A 1 239 ? -7.314 -0.247 31.849 1.00 82.62 239 ILE A O 1
ATOM 1865 N N . LEU A 1 240 ? -7.460 -1.255 29.866 1.00 74.12 240 LEU A N 1
ATOM 1866 C CA . LEU A 1 240 ? -8.741 -1.898 30.182 1.00 74.12 240 LEU A CA 1
ATOM 1867 C C . LEU A 1 240 ? -8.555 -3.178 31.016 1.00 74.12 240 LEU A C 1
ATOM 1869 O O . LEU A 1 240 ? -9.440 -3.520 31.798 1.00 74.12 240 LEU A O 1
ATOM 1873 N N . SER A 1 241 ? -7.428 -3.875 30.839 1.00 68.81 241 SER A N 1
ATOM 1874 C CA . SER A 1 241 ? -7.104 -5.113 31.559 1.00 68.81 241 SER A CA 1
ATOM 1875 C C . SER A 1 241 ? -6.569 -4.906 32.983 1.00 68.81 241 SER A C 1
ATOM 1877 O O . SER A 1 241 ? -6.472 -5.888 33.718 1.00 68.81 241 SER A O 1
ATOM 1879 N N . HIS A 1 242 ? -6.196 -3.682 33.375 1.00 65.94 242 HIS A N 1
ATOM 1880 C CA . HIS A 1 242 ? -5.657 -3.329 34.702 1.00 65.94 242 HIS A CA 1
ATOM 1881 C C . HIS A 1 242 ? -6.466 -2.210 35.363 1.00 65.94 242 HIS A C 1
ATOM 1883 O O . HIS A 1 242 ? -6.684 -2.301 36.593 1.00 65.94 242 HIS A O 1
#

pLDDT: mean 78.48, std 9.47, range [37.19, 90.38]

Radius of gyration: 28.15 Å; Cα contacts (8 Å, |Δi|>4): 218; chains: 1; bounding box: 70×47×90 Å

Nearest PDB structures (foldseek):
  6oev-assembly1_A  TM=6.585E-01  e=1.131E-04  Homo sapiens
  6rmg-assembly1_A  TM=7.090E-01  e=3.242E-03  Homo sapiens
  7r31-assembly1_C  TM=5.581E-01  e=9.533E-03  Synechocystis sp. PCC 6803
  2dis-assembly1_A  TM=5.697E-01  e=5.753E-02  Homo sapiens
  7r32-assembly1_C  TM=4.467E-01  e=1.635E-02  Synechocystis sp. PCC 6803

Solvent-accessible surface area (backbone atoms only — not comparable to full-atom values): 13593 Å² total; per-residue (Å²): 138,83,83,83,77,77,73,83,75,48,73,70,54,51,52,52,52,50,51,65,76,39,41,70,58,53,53,49,51,51,51,53,48,45,57,50,14,64,58,32,40,76,63,40,42,71,45,78,66,69,69,76,74,49,59,77,87,37,70,68,44,47,52,51,52,50,44,51,72,76,42,74,69,58,39,35,30,40,39,34,35,45,84,41,53,71,70,58,46,60,63,45,50,63,62,54,47,68,37,68,59,44,66,46,65,48,73,57,102,39,76,88,21,43,50,95,45,26,35,36,34,42,36,30,33,43,70,85,62,49,72,66,52,51,51,51,34,50,52,49,47,50,62,76,40,62,93,46,59,68,48,77,47,56,34,75,87,42,60,63,59,64,52,48,53,51,49,52,50,50,51,51,52,53,48,52,52,49,53,53,50,52,46,59,75,71,48,93,49,84,75,52,54,62,55,50,51,52,51,49,52,49,51,53,42,39,56,55,12,56,44,34,82,66,48,58,44,45,52,67,59,58,55,51,49,55,54,53,50,53,54,52,48,53,55,51,48,57,64,72,76,104

Foldseek 3Di:
DDDDPDDDQDPVRVVVVVCVVCVVVVVVVLVVLLVLLVVLLVQAAADADPLVVDDCPDPVSVVVVVCCVVPFDWWKKKKKFAQADPVVVVVCQVVLCPQPFWDHKDADPDCVQDDPRMGIIMTTGDGPDDPVNVVSSVVSSCVVCVVTDMDMGIDPPDDVVVVVVVVLVVVLVVLVVVLLVLLVVQAPDPVLSVVLVVVLVSVLSSVSSVSVVVSYHYPVCNSVVSVVSSVVSSVVSNVVRD

Mean predicted aligned error: 12.71 Å

Sequence (242 aa):
MNGNKKSPMSFMQRVATGIVNKRKFIFFAFAALAVFSIFSSKWVKVNEDLMKYLNEKTEARQGLDIMEKEFSEYITAQVMVANVTYETAATLLPLIKNVAGVHAVEFKDSPDHYKDSSALFFVVFKPGNTAAQTEEAQAEIKSRLSAYDTYIKSGNGFPTQDIMKKEMTIVMAIAAVIVFSVLLLTSQTYMEIPVLLITFGMAALLNVGTNFIFGTISYITKSICVILQLALAVDYAIILSH